Protein AF-A0A7X8UQZ1-F1 (afdb_monomer)

pLDDT: mean 82.0, std 17.61, range [29.73, 98.0]

Radius of gyration: 105.77 Å; Cα contacts (8 Å, |Δi|>4): 111; chains: 1; bounding box: 168×68×272 Å

Mean predicted aligned error: 18.82 Å

Sequence (337 aa):
MNQINEMAKMAPHDLTRPRRANPWVIILAAGFVVCLGAAVAGIVVLSMVHKERQVEKQAAMVRADRQQEKIDQAYADLREAIATGEKLQAQLLEANRQNQQLAKQISDLQAGDNQFKAQADQARSEVESVKAAGAAALRERDNALADLNRKLAAAAQETKDLKAKLLEMDSAAAAIRSKVESLTQQAQEAAQSLQQEQAAHRLTRQDFELLRLRWAVMQGDFENAYFASHGNGMSGISAAQAAMRNSHLVDRCVKMQKAMTDQKNRRLLEQLEVVLTRLNMLDAGRVEAQHSFRTMLRESGAMDQISSLLSMPGESADLRGLLTEARVILSGATREK

Secondary structure (DSSP, 8-state):
-------------------------TTSTTTHHHHHHHHHHHHHHHHHHHHHHHHHHHHHHHHHHHHHHHHHHHHHHHHHHHHHHHHHHHHHHHHHHHHHHHHHHHHHHHHHHHHHHHHHHHHHHHHHHHHHHHHHHHHHHHHHHHHHHHHHHHHHHHHHHHHHHHHHHHHHHHHHHHHHHHHHHHHHHHHHHHHHHHHHHHHHHHHHHHHHHHHHHHHHHHHHHHHHHHHTT--THHHHHHHHHHHTHHHHHHHHHHH---HHHHHHHHHHHHHHHHHHH--TT-HHHHHHHHHHHHHTTHHHHHHHHHTSTT--HHHHHHHHHHHHHHHHHH---

Solvent-accessible surface area (backbone atoms only — not comparable to full-atom values): 18774 Å² total; per-residue (Å²): 141,85,81,90,78,91,79,90,85,80,83,84,82,86,83,81,87,85,82,88,87,83,88,86,67,79,86,74,63,77,71,63,60,63,62,56,56,55,54,55,54,52,51,55,52,52,54,50,52,51,49,51,56,46,53,51,49,50,53,50,46,54,50,49,51,54,50,48,52,51,49,54,49,52,51,50,53,49,52,50,52,50,54,50,49,53,51,51,51,52,52,51,54,51,51,50,50,50,51,55,52,51,52,48,51,51,51,52,50,50,53,49,51,53,51,52,49,52,51,50,53,50,52,52,53,51,53,53,49,52,50,53,51,50,55,50,53,49,52,52,50,52,51,52,51,54,50,50,51,51,52,50,53,49,53,54,48,52,52,51,54,52,52,49,52,49,52,52,50,52,53,50,50,51,53,50,51,54,49,51,53,52,51,50,50,52,52,51,52,51,52,52,51,50,53,51,51,52,49,50,52,51,50,54,51,49,52,50,51,51,50,51,52,51,50,53,50,52,50,52,52,50,46,50,54,53,37,53,75,46,18,70,95,51,63,25,46,52,12,19,36,38,34,49,72,72,61,54,49,57,62,51,30,58,55,48,36,75,71,49,84,52,67,68,64,30,52,50,32,54,50,47,33,52,53,53,52,50,51,66,72,53,57,81,85,40,67,68,60,51,51,52,49,48,51,50,50,60,76,66,42,54,67,58,53,46,55,54,55,72,68,49,91,86,69,56,69,67,57,50,50,51,50,51,53,52,49,45,35,55,50,31,46,68,43,79,131

Foldseek 3Di:
DDDDDDDDDDDDDDDDDDDDDDDDPPPPPPPPVVVVVVVVVVVVVVVVVVVVVVVVVVVVVVVVVVVVVVVVVVVVVVVVVVVVVVVVVVVVVVVVVVVVVVVVVVVVVVVVVVVVVVVVVVVVVVVVVVVVVVVVVVVVVVVVVVVVVVVVVVVVVVVVVVVVVVVVVVVVVVVVVVVVVVVVVVVVVVVVVVVVVVVVVVVVVVVVVVVVVVVVVVLVVVLVVLLCVQQPPDAALSSLLSSLVVVCLLVVLVVVLVVDPDPLLNVLSVVLNVLSVLSNVQDPVDPVSLVVSLVCVVVVCSLVSLVVVLPDPDDDPSSNVSSSSSNSSVVRNVDDD

Structure (mmCIF, N/CA/C/O backbone):
data_AF-A0A7X8UQZ1-F1
#
_entry.id   AF-A0A7X8UQZ1-F1
#
loop_
_atom_site.group_PDB
_atom_site.id
_atom_site.type_symbol
_atom_site.label_atom_id
_atom_site.label_alt_id
_atom_site.label_comp_id
_atom_site.label_asym_id
_atom_site.label_entity_id
_atom_site.label_seq_id
_atom_site.pdbx_PDB_ins_code
_atom_site.Cartn_x
_atom_site.Cartn_y
_atom_site.Cartn_z
_atom_site.occupancy
_atom_site.B_iso_or_equiv
_atom_site.auth_seq_id
_atom_site.auth_comp_id
_atom_site.auth_asym_id
_atom_site.auth_atom_id
_atom_site.pdbx_PDB_model_num
ATOM 1 N N . MET A 1 1 ? -81.128 -31.296 120.969 1.00 37.56 1 MET A N 1
ATOM 2 C CA . MET A 1 1 ? -80.345 -32.452 121.456 1.00 37.56 1 MET A CA 1
ATOM 3 C C . MET A 1 1 ? -79.326 -31.922 122.437 1.00 37.56 1 MET A C 1
ATOM 5 O O . MET A 1 1 ? -78.560 -31.070 122.028 1.00 37.56 1 MET A O 1
ATOM 9 N N . ASN A 1 2 ? -79.222 -32.296 123.701 1.00 40.12 2 ASN A N 1
ATOM 10 C CA . ASN A 1 2 ? -79.896 -33.183 124.661 1.00 40.12 2 ASN A CA 1
ATOM 11 C C . ASN A 1 2 ? -79.166 -32.820 125.988 1.00 40.12 2 ASN A C 1
ATOM 13 O O . ASN A 1 2 ? -78.011 -32.419 125.930 1.00 40.12 2 ASN A O 1
ATOM 17 N N . GLN A 1 3 ? -79.679 -32.899 127.205 1.00 37.25 3 GLN A N 1
ATOM 18 C CA . GLN A 1 3 ? -80.872 -33.511 127.759 1.00 37.25 3 GLN A CA 1
ATOM 19 C C . GLN A 1 3 ? -80.978 -33.023 129.212 1.00 37.25 3 GLN A C 1
ATOM 21 O O . GLN A 1 3 ? -79.973 -32.821 129.891 1.00 37.25 3 GLN A O 1
ATOM 26 N N . ILE A 1 4 ? -82.216 -32.875 129.663 1.00 41.53 4 ILE A N 1
ATOM 27 C CA . ILE A 1 4 ? -82.635 -32.883 131.064 1.00 41.53 4 ILE A CA 1
ATOM 28 C C . ILE A 1 4 ? -82.652 -34.348 131.538 1.00 41.53 4 ILE A C 1
ATOM 30 O O . ILE A 1 4 ? -83.049 -35.207 130.753 1.00 41.53 4 ILE A O 1
ATOM 34 N N . ASN A 1 5 ? -82.262 -34.615 132.789 1.00 38.66 5 ASN A N 1
ATOM 35 C CA . ASN A 1 5 ? -82.945 -35.536 133.721 1.00 38.66 5 ASN A CA 1
ATOM 36 C C . ASN A 1 5 ? -82.291 -35.434 135.114 1.00 38.66 5 ASN A C 1
ATOM 38 O O . ASN A 1 5 ? -81.070 -35.390 135.208 1.00 38.66 5 ASN A O 1
ATOM 42 N N . GLU A 1 6 ? -83.065 -35.088 136.154 1.00 39.75 6 GLU A N 1
ATOM 43 C CA . GLU A 1 6 ? -83.591 -36.005 137.1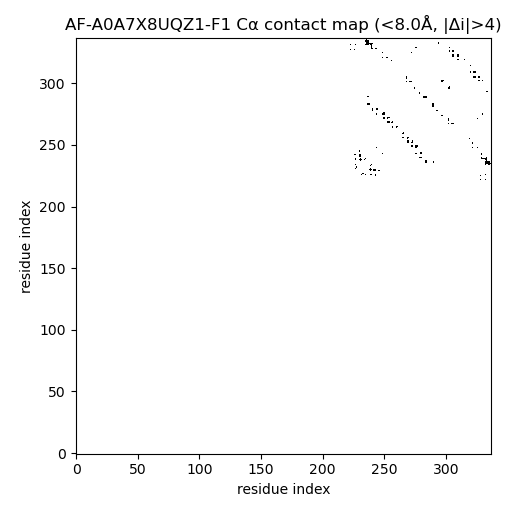99 1.00 39.75 6 GLU A CA 1
ATOM 44 C C . GLU A 1 6 ? -82.475 -36.597 138.090 1.00 39.75 6 GLU A C 1
ATOM 46 O O . GLU A 1 6 ? -81.472 -37.071 137.592 1.00 39.75 6 GLU A O 1
ATOM 51 N N . MET A 1 7 ? -82.529 -36.663 139.421 1.00 29.78 7 MET A N 1
ATOM 52 C CA . MET A 1 7 ? -83.634 -36.653 140.372 1.00 29.78 7 MET A CA 1
ATOM 53 C C . MET A 1 7 ? -83.049 -36.484 141.797 1.00 29.78 7 MET A C 1
ATOM 55 O O . MET A 1 7 ? -82.005 -37.042 142.110 1.00 29.78 7 MET A O 1
ATOM 59 N N . ALA A 1 8 ? -83.759 -35.743 142.650 1.00 30.02 8 ALA A N 1
ATOM 60 C CA . ALA A 1 8 ? -84.100 -36.057 144.046 1.00 30.02 8 ALA A CA 1
ATOM 61 C C . ALA A 1 8 ? -83.100 -36.802 144.976 1.00 30.02 8 ALA A C 1
ATOM 63 O O . ALA A 1 8 ? -82.826 -37.979 144.770 1.00 30.02 8 ALA A O 1
ATOM 64 N N . LYS A 1 9 ? -82.793 -36.216 146.151 1.00 31.73 9 LYS A N 1
ATOM 65 C CA . LYS A 1 9 ? -83.348 -36.632 147.471 1.00 31.73 9 LYS A CA 1
ATOM 66 C C . LYS A 1 9 ? -82.610 -36.030 148.684 1.00 31.73 9 LYS A C 1
ATOM 68 O O . LYS A 1 9 ? -81.392 -35.967 148.718 1.00 31.73 9 LYS A O 1
ATOM 73 N N . MET A 1 10 ? -83.422 -35.755 149.712 1.00 29.73 10 MET A N 1
ATOM 74 C CA . MET A 1 10 ? -83.140 -35.877 151.155 1.00 29.73 10 MET A CA 1
ATOM 75 C C . MET A 1 10 ? -82.240 -34.828 151.841 1.00 29.73 10 MET A C 1
ATOM 77 O O . MET A 1 10 ? -81.037 -34.987 151.988 1.00 29.73 10 MET A O 1
ATOM 81 N N . ALA A 1 11 ? -82.900 -33.814 152.409 1.00 30.67 11 ALA A N 1
ATOM 82 C CA . ALA A 1 11 ? -82.622 -33.344 153.778 1.00 30.67 11 ALA A CA 1
ATOM 83 C C . ALA A 1 11 ? -83.192 -34.386 154.800 1.00 30.67 11 ALA A C 1
ATOM 85 O O . ALA A 1 11 ? -83.862 -35.309 154.321 1.00 30.67 11 ALA A O 1
ATOM 86 N N . PRO A 1 12 ? -83.078 -34.272 156.153 1.00 47.03 12 PRO A N 1
ATOM 87 C CA . PRO A 1 12 ? -82.613 -33.124 156.951 1.00 47.03 12 PRO A CA 1
ATOM 88 C C . PRO A 1 12 ? -81.945 -33.422 158.339 1.00 47.03 12 PRO A C 1
ATOM 90 O O . PRO A 1 12 ? -81.841 -34.555 158.790 1.00 47.03 12 PRO A O 1
ATOM 93 N N . HIS A 1 13 ? -81.569 -32.328 159.017 1.00 32.47 13 HIS A N 1
ATOM 94 C CA . HIS A 1 13 ? -81.672 -32.011 160.460 1.00 32.47 13 HIS A CA 1
ATOM 95 C C . HIS A 1 13 ? -81.166 -32.954 161.574 1.00 32.47 13 HIS A C 1
ATOM 97 O O . HIS A 1 13 ? -81.800 -33.927 161.966 1.00 32.47 13 HIS A O 1
ATOM 103 N N . ASP A 1 14 ? -80.066 -32.510 162.185 1.00 33.84 14 ASP A N 1
ATOM 104 C CA . ASP A 1 14 ? -79.944 -31.953 163.546 1.00 33.84 14 ASP A CA 1
ATOM 105 C C . ASP A 1 14 ? -81.075 -32.105 164.598 1.00 33.84 14 ASP A C 1
ATOM 107 O O . ASP A 1 14 ? -82.215 -31.685 164.408 1.00 33.84 14 ASP A O 1
ATOM 111 N N . LEU A 1 15 ? -80.604 -32.526 165.783 1.00 41.50 15 LEU A N 1
ATOM 112 C CA . LEU A 1 15 ? -80.810 -31.948 167.125 1.00 41.50 15 LEU A CA 1
ATOM 113 C C . LEU A 1 15 ? -82.153 -32.100 167.880 1.00 41.50 15 LEU A C 1
ATOM 115 O O . LEU A 1 15 ? -83.160 -31.454 167.628 1.00 41.50 15 LEU A O 1
ATOM 119 N N . THR A 1 16 ? -82.041 -32.889 168.960 1.00 38.09 16 THR A N 1
ATOM 120 C CA . THR A 1 16 ? -82.429 -32.596 170.361 1.00 38.09 16 THR A CA 1
ATOM 121 C C . THR A 1 16 ? -83.850 -32.105 170.708 1.00 38.09 16 THR A C 1
ATOM 123 O O . THR A 1 16 ? -84.264 -30.998 170.393 1.00 38.09 16 THR A O 1
ATOM 126 N N . ARG A 1 17 ? -84.515 -32.919 171.555 1.00 40.72 17 ARG A N 1
ATOM 127 C CA . ARG A 1 17 ? -85.508 -32.583 172.618 1.00 40.72 17 ARG A CA 1
ATOM 128 C C . ARG A 1 17 ? -85.278 -31.191 173.263 1.00 40.72 17 ARG A C 1
ATOM 130 O O . ARG A 1 17 ? -84.105 -30.846 173.383 1.00 40.72 17 ARG A O 1
ATOM 137 N N . PRO A 1 18 ? -86.286 -30.483 173.859 1.00 43.44 18 PRO A N 1
ATOM 138 C CA . PRO A 1 18 ? -87.169 -31.028 174.916 1.00 43.44 18 PRO A CA 1
ATOM 139 C C . PRO A 1 18 ? -88.586 -30.410 175.152 1.00 43.44 18 PRO A C 1
ATOM 141 O O . PRO A 1 18 ? -88.997 -29.411 174.585 1.00 43.44 18 PRO A O 1
ATOM 144 N N . ARG A 1 19 ? -89.306 -31.114 176.049 1.00 33.59 19 ARG A N 1
ATOM 145 C CA . ARG A 1 19 ? -90.423 -30.806 176.984 1.00 33.59 19 ARG A CA 1
ATOM 146 C C . ARG A 1 19 ? -91.243 -29.492 176.918 1.00 33.59 19 ARG A C 1
ATOM 148 O O . ARG A 1 19 ? -90.710 -28.415 177.130 1.00 33.59 19 ARG A O 1
ATOM 155 N N . ARG A 1 20 ? -92.577 -29.722 176.888 1.00 36.75 20 ARG A N 1
ATOM 156 C CA . ARG A 1 20 ? -93.705 -29.245 177.750 1.00 36.75 20 ARG A CA 1
ATOM 157 C C . ARG A 1 20 ? -93.616 -27.833 178.353 1.00 36.75 20 ARG A C 1
ATOM 159 O O . ARG A 1 20 ? -92.637 -27.525 179.006 1.00 36.75 20 ARG A O 1
ATOM 166 N N . ALA A 1 21 ? -94.671 -27.033 178.476 1.00 40.41 21 ALA A N 1
ATOM 167 C CA . ALA A 1 21 ? -96.037 -26.900 177.953 1.00 40.41 21 ALA A CA 1
ATOM 168 C C . ALA A 1 21 ? -96.596 -25.674 178.713 1.00 40.41 21 ALA A C 1
ATOM 170 O O . ALA A 1 21 ? -96.351 -25.592 179.914 1.00 40.41 21 ALA A O 1
ATOM 171 N N . ASN A 1 22 ? -97.329 -24.759 178.068 1.00 34.81 22 ASN A N 1
ATOM 172 C CA . ASN A 1 22 ? -98.437 -24.003 178.683 1.00 34.81 22 ASN A CA 1
ATOM 173 C C . ASN A 1 22 ? -99.181 -23.144 177.630 1.00 34.81 22 ASN A C 1
ATOM 175 O O . ASN A 1 22 ? -98.533 -22.626 176.723 1.00 34.81 22 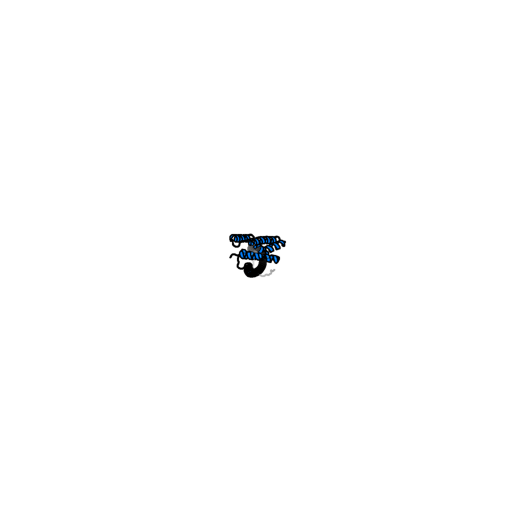ASN A O 1
ATOM 179 N N . PRO A 1 23 ? -100.522 -22.981 177.711 1.00 52.84 23 PRO A N 1
ATOM 180 C CA . PRO A 1 23 ? -101.362 -22.766 176.524 1.00 52.84 23 PRO A CA 1
ATOM 181 C C . PRO A 1 23 ? -101.946 -21.346 176.332 1.00 52.84 23 PRO A C 1
ATOM 183 O O . PRO A 1 23 ? -102.906 -21.190 175.587 1.00 52.84 23 PRO A O 1
ATOM 186 N N . TRP A 1 24 ? -101.390 -20.290 176.936 1.00 39.31 24 TRP A N 1
ATOM 187 C CA . TRP A 1 24 ? -102.007 -18.942 176.909 1.00 39.31 24 TRP A CA 1
ATOM 188 C C . TRP A 1 24 ? -101.388 -17.919 175.919 1.00 39.31 24 TRP A C 1
ATOM 190 O O . TRP A 1 24 ? -101.779 -16.758 175.932 1.00 39.31 24 TRP A O 1
ATOM 200 N N . VAL A 1 25 ? -100.465 -18.308 175.019 1.00 48.88 25 VAL A N 1
ATOM 201 C CA . VAL A 1 25 ? -99.705 -17.359 174.148 1.00 48.88 25 VAL A CA 1
ATOM 202 C C . VAL A 1 25 ? -100.229 -17.259 172.693 1.00 48.88 25 VAL A C 1
ATOM 204 O O . VAL A 1 25 ? -99.686 -16.533 171.865 1.00 48.88 25 VAL A O 1
ATOM 207 N N . ILE A 1 26 ? -101.329 -17.935 172.347 1.00 51.75 26 ILE A N 1
ATOM 208 C CA . ILE A 1 26 ? -101.744 -18.142 170.941 1.00 51.75 26 ILE A CA 1
ATOM 209 C C . ILE A 1 26 ? -102.260 -16.876 170.213 1.00 51.75 26 ILE A C 1
ATOM 211 O O . ILE A 1 26 ? -102.330 -16.875 168.989 1.00 51.75 26 ILE A O 1
ATOM 215 N N . ILE A 1 27 ? -102.535 -15.753 170.886 1.00 49.38 27 ILE A N 1
ATOM 216 C CA . ILE A 1 27 ? -103.186 -14.596 170.228 1.00 49.38 27 ILE A CA 1
ATOM 217 C C . ILE A 1 27 ? -102.208 -13.495 169.747 1.00 49.38 27 ILE A C 1
ATOM 219 O O . ILE A 1 27 ? -102.593 -12.657 168.939 1.00 49.38 27 ILE A O 1
ATOM 223 N N . LEU A 1 28 ? -100.915 -13.524 170.105 1.00 47.19 28 LEU A N 1
ATOM 224 C CA . LEU A 1 28 ? -99.944 -12.487 169.677 1.00 47.19 28 LEU A CA 1
ATOM 225 C C . LEU A 1 28 ? -98.929 -12.924 168.595 1.00 47.19 28 LEU A C 1
ATOM 227 O O . LEU A 1 28 ? -98.159 -12.097 168.112 1.00 47.19 28 LEU A O 1
ATOM 231 N N . ALA A 1 29 ? -98.942 -14.185 168.143 1.00 46.69 29 ALA A N 1
ATOM 232 C CA . ALA A 1 29 ? -97.943 -14.717 167.198 1.00 46.69 29 ALA A CA 1
ATOM 233 C C . ALA A 1 29 ? -98.279 -14.546 165.695 1.00 46.69 29 ALA A C 1
ATOM 235 O O . ALA A 1 29 ? -97.438 -14.836 164.845 1.00 46.69 29 ALA A O 1
ATOM 236 N N . ALA A 1 30 ? -99.468 -14.053 165.333 1.00 47.19 30 ALA A N 1
ATOM 237 C CA . ALA A 1 30 ? -99.889 -13.956 163.927 1.00 47.19 30 ALA A CA 1
ATOM 238 C C . ALA A 1 30 ? -99.272 -12.770 163.147 1.00 47.19 30 ALA A C 1
ATOM 240 O O . ALA A 1 30 ? -99.269 -12.785 161.919 1.00 47.19 30 ALA A O 1
ATOM 241 N N . GLY A 1 31 ? -98.709 -11.760 163.821 1.00 42.44 31 GLY A N 1
ATOM 242 C CA . GLY A 1 31 ? -98.162 -10.564 163.157 1.00 42.44 31 GLY A CA 1
ATOM 243 C C . GLY A 1 31 ? -96.722 -10.691 162.643 1.00 42.44 31 GLY A C 1
ATOM 244 O O . GLY A 1 31 ? -96.348 -10.015 161.690 1.00 42.44 31 GLY A O 1
ATOM 245 N N . PHE A 1 32 ? -95.895 -11.559 163.235 1.00 47.12 32 PHE A N 1
ATOM 246 C CA . PHE A 1 32 ? -94.447 -11.565 162.963 1.00 47.12 32 PHE A CA 1
ATOM 247 C C . PHE A 1 32 ? -94.025 -12.518 161.829 1.00 47.12 32 PHE A C 1
ATOM 249 O O . PHE A 1 32 ? -92.986 -12.321 161.200 1.00 47.12 32 PHE A O 1
ATOM 256 N N . VAL A 1 33 ? -94.848 -13.522 161.507 1.00 51.53 33 VAL A N 1
ATOM 257 C CA . VAL A 1 33 ? -94.544 -14.519 160.461 1.00 51.53 33 VAL A CA 1
ATOM 258 C C . VAL A 1 33 ? -94.727 -13.949 159.045 1.00 51.53 33 VAL A C 1
ATOM 260 O O . VAL A 1 33 ? -94.015 -14.346 158.124 1.00 51.53 33 VAL A O 1
ATOM 263 N N . VAL A 1 34 ? -95.600 -12.952 158.865 1.00 52.75 34 VAL A N 1
ATOM 264 C CA . VAL A 1 34 ? -95.835 -12.319 157.553 1.00 52.75 34 VAL A CA 1
ATOM 265 C C . VAL A 1 34 ? -94.656 -11.430 157.122 1.00 52.75 34 VAL A C 1
ATOM 267 O O . VAL A 1 34 ? -94.315 -11.394 155.941 1.00 52.75 34 VAL A O 1
ATOM 270 N N . CYS A 1 35 ? -93.954 -10.783 158.059 1.00 48.84 35 CYS A N 1
ATOM 271 C CA . CYS A 1 35 ? -92.825 -9.909 157.719 1.00 48.84 35 CYS A CA 1
ATOM 272 C C . CYS A 1 35 ? -91.523 -10.665 157.390 1.00 48.84 35 CYS A C 1
ATOM 274 O O . CYS A 1 35 ? -90.744 -10.185 156.567 1.00 48.84 35 CYS A O 1
ATOM 276 N N . LEU A 1 36 ? -91.283 -11.859 157.952 1.00 50.38 36 LEU A N 1
ATOM 277 C CA . LEU A 1 36 ? -90.081 -12.644 157.616 1.00 50.38 36 LEU A CA 1
ATOM 278 C C . LEU A 1 36 ? -90.191 -13.374 156.264 1.00 50.38 36 LEU A C 1
ATOM 280 O O . LEU A 1 36 ? -89.187 -13.517 155.566 1.00 50.38 36 LEU A O 1
ATOM 284 N N . GLY A 1 37 ? -91.398 -13.780 155.851 1.00 48.06 37 GLY A N 1
ATOM 285 C CA . GLY A 1 37 ? -91.620 -14.419 154.546 1.00 48.06 37 GLY A CA 1
ATOM 286 C C . GLY A 1 37 ? -91.347 -13.491 153.353 1.00 48.06 37 GLY A C 1
ATOM 287 O O . GLY A 1 37 ? -90.792 -13.925 152.343 1.00 48.06 37 GLY A O 1
ATOM 288 N N . ALA A 1 38 ? -91.653 -12.196 153.487 1.00 53.31 38 ALA A N 1
ATOM 289 C CA . ALA A 1 38 ? -91.411 -11.202 152.439 1.00 53.31 38 ALA A CA 1
ATOM 290 C C . ALA A 1 38 ? -89.913 -10.886 152.238 1.00 53.31 38 ALA A C 1
ATOM 292 O O . ALA A 1 38 ? -89.469 -10.670 151.110 1.00 53.31 38 ALA A O 1
ATOM 293 N N . ALA A 1 39 ? -89.111 -10.916 153.307 1.00 52.84 39 ALA A N 1
ATOM 294 C CA . ALA A 1 39 ? -87.679 -10.621 153.233 1.00 52.84 39 ALA A CA 1
ATOM 295 C C . ALA A 1 39 ? -86.876 -11.731 152.524 1.00 52.84 39 ALA A C 1
ATOM 297 O O . ALA A 1 39 ? -85.971 -11.441 151.742 1.00 52.84 39 ALA A O 1
ATOM 298 N N . VAL A 1 40 ? -87.233 -13.004 152.731 1.00 53.53 40 VAL A N 1
ATOM 299 C CA . VAL A 1 40 ? -86.540 -14.141 152.094 1.00 53.53 40 VAL A CA 1
ATOM 300 C C . VAL A 1 40 ? -86.898 -14.258 150.608 1.00 53.53 40 VAL A C 1
ATOM 302 O O . VAL A 1 40 ? -86.016 -14.499 149.783 1.00 53.53 40 VAL A O 1
ATOM 305 N N . ALA A 1 41 ? -88.155 -13.996 150.233 1.00 54.62 41 ALA A N 1
ATOM 306 C CA . ALA A 1 41 ? -88.563 -13.942 148.827 1.00 54.62 41 ALA A CA 1
ATOM 307 C C . ALA A 1 41 ? -87.852 -12.807 148.061 1.00 54.62 41 ALA A C 1
ATOM 309 O O . ALA A 1 41 ? -87.409 -13.009 146.930 1.00 54.62 41 ALA A O 1
ATOM 310 N N . GLY A 1 42 ? -87.652 -11.646 148.698 1.00 53.94 42 GLY A N 1
ATOM 311 C CA . GLY A 1 42 ? -86.897 -10.530 148.123 1.00 53.94 42 GLY A CA 1
ATOM 312 C C . GLY A 1 42 ? -85.425 -10.858 147.846 1.00 53.94 42 GLY A C 1
ATOM 313 O O . GLY A 1 42 ? -84.908 -10.485 146.796 1.00 53.94 42 GLY A O 1
ATOM 314 N N . ILE A 1 43 ? -84.757 -11.608 148.731 1.00 56.09 43 ILE A N 1
ATOM 315 C CA . ILE A 1 43 ? -83.343 -11.993 148.565 1.00 56.09 43 ILE A CA 1
ATOM 316 C C . ILE A 1 43 ? -83.170 -13.050 147.463 1.00 56.09 43 ILE A C 1
ATOM 318 O O . ILE A 1 43 ? -82.229 -12.965 146.672 1.00 56.09 43 ILE A O 1
ATOM 322 N N . VAL A 1 44 ? -84.093 -14.012 147.348 1.00 56.00 44 VAL A N 1
ATOM 323 C CA . VAL A 1 44 ? -84.049 -15.025 146.279 1.00 56.00 44 VAL A CA 1
ATOM 324 C C . VAL A 1 44 ? -84.275 -14.379 144.912 1.00 56.00 44 VAL A C 1
ATOM 326 O O . VAL A 1 44 ? -83.490 -14.632 143.998 1.00 56.00 44 VAL A O 1
ATOM 329 N N . VAL A 1 45 ? -85.253 -13.474 144.792 1.00 58.25 45 VAL A N 1
ATOM 330 C CA . VAL A 1 45 ? -85.507 -12.724 143.551 1.00 58.25 45 VAL A CA 1
ATOM 331 C C . VAL A 1 45 ? -84.330 -11.807 143.204 1.00 58.25 45 VAL A C 1
ATOM 333 O O . VAL A 1 45 ? -83.912 -11.783 142.048 1.00 58.25 45 VAL A O 1
ATOM 336 N N . LEU A 1 46 ? -83.703 -11.133 144.179 1.00 55.94 46 LEU A N 1
ATOM 337 C CA . LEU A 1 46 ? -82.492 -10.343 143.915 1.00 55.94 46 LEU A CA 1
ATOM 338 C C . LEU A 1 46 ? -81.321 -11.215 143.441 1.00 55.94 46 LEU A C 1
ATOM 340 O O . LEU A 1 46 ? -80.597 -10.812 142.534 1.00 55.94 46 LEU A O 1
ATOM 344 N N . SER A 1 47 ? -81.141 -12.412 144.012 1.00 56.06 47 SER A N 1
ATOM 345 C CA . SER A 1 47 ? -80.069 -13.333 143.612 1.00 56.06 47 SER A CA 1
ATOM 346 C C . SER A 1 47 ? -80.278 -13.897 142.202 1.00 56.06 47 SER A C 1
ATOM 348 O O . SER A 1 47 ? -79.318 -14.024 141.443 1.00 56.06 47 SER A O 1
ATOM 350 N N . MET A 1 48 ? -81.531 -14.165 141.818 1.00 57.44 48 MET A N 1
ATOM 351 C CA . MET A 1 48 ? -81.896 -14.687 140.500 1.00 57.44 48 MET A CA 1
ATOM 352 C C . MET A 1 48 ? -81.772 -13.603 139.425 1.00 57.44 48 MET A C 1
ATOM 354 O O . MET A 1 48 ? -81.157 -13.846 138.392 1.00 57.44 48 MET A O 1
ATOM 358 N N . VAL A 1 49 ? -82.206 -12.374 139.723 1.00 58.81 49 VAL A N 1
ATOM 359 C CA . VAL A 1 49 ? -82.039 -11.207 138.839 1.00 58.81 49 VAL A CA 1
ATOM 360 C C . VAL A 1 49 ? -80.563 -10.807 138.700 1.00 58.81 49 VAL A C 1
ATOM 362 O O . VAL A 1 49 ? -80.141 -10.359 137.634 1.00 58.81 49 VAL A O 1
ATOM 365 N N . HIS A 1 50 ? -79.730 -10.994 139.731 1.00 56.88 50 HIS A N 1
ATOM 366 C CA . HIS A 1 50 ? -78.284 -10.774 139.610 1.00 56.88 50 HIS A CA 1
ATOM 367 C C . HIS A 1 50 ? -77.605 -11.856 138.755 1.00 56.88 50 HIS A C 1
ATOM 369 O O . HIS A 1 50 ? -76.688 -11.545 137.995 1.00 56.88 50 HIS A O 1
ATOM 375 N N . LYS A 1 51 ? -78.090 -13.105 138.819 1.00 56.59 51 LYS A N 1
ATOM 376 C CA . LYS A 1 51 ? -77.624 -14.218 137.977 1.00 56.59 51 LYS A CA 1
ATOM 377 C C . LYS A 1 51 ? -78.046 -14.047 136.518 1.00 56.59 51 LYS A C 1
ATOM 379 O O . LYS A 1 51 ? -77.205 -14.206 135.642 1.00 56.59 51 LYS A O 1
ATOM 384 N N . GLU A 1 52 ? -79.287 -13.643 136.253 1.00 57.81 52 GLU A N 1
ATOM 385 C CA . GLU A 1 52 ? -79.759 -13.317 134.899 1.00 57.81 52 GLU A CA 1
ATOM 386 C C . GLU A 1 52 ? -78.996 -12.129 134.313 1.00 57.81 52 GLU A C 1
ATOM 388 O O . GLU A 1 52 ? -78.498 -12.221 133.195 1.00 57.81 52 GLU A O 1
ATOM 393 N N . ARG A 1 53 ? -78.749 -11.070 135.098 1.00 59.31 53 ARG A N 1
ATOM 394 C CA . ARG A 1 53 ? -77.893 -9.956 134.657 1.00 59.31 53 ARG A CA 1
ATOM 395 C C . ARG A 1 53 ? -76.439 -10.364 134.424 1.00 59.31 53 ARG A C 1
ATOM 397 O O . ARG A 1 53 ? -75.773 -9.731 133.609 1.00 59.31 53 ARG A O 1
ATOM 404 N N . GLN A 1 54 ? -75.911 -11.375 135.115 1.00 59.84 54 GLN A N 1
ATOM 405 C CA . GLN A 1 54 ? -74.566 -11.890 134.837 1.00 59.84 54 GLN A CA 1
ATOM 406 C C . GLN A 1 54 ? -74.523 -12.786 133.597 1.00 59.84 54 GLN A C 1
ATOM 408 O O . GLN A 1 54 ? -73.582 -12.665 132.816 1.00 59.84 54 GLN A O 1
ATOM 413 N N . VAL A 1 55 ? -75.540 -13.618 133.369 1.00 64.50 55 VAL A N 1
ATOM 414 C CA . VAL A 1 55 ? -75.649 -14.452 132.162 1.00 64.50 55 VAL A CA 1
ATOM 415 C C . VAL A 1 55 ? -75.893 -13.587 130.925 1.00 64.50 55 VAL A C 1
ATOM 417 O O . VAL A 1 55 ? -75.270 -13.820 129.895 1.00 64.50 55 VAL A O 1
ATOM 420 N N . GLU A 1 56 ? -76.709 -12.536 131.022 1.00 63.81 56 GLU A N 1
ATOM 421 C CA . GLU A 1 56 ? -76.884 -11.557 129.944 1.00 63.81 56 GLU A CA 1
ATOM 422 C C . GLU A 1 56 ? -75.604 -10.767 129.670 1.00 63.81 56 GLU A C 1
ATOM 424 O O . GLU A 1 56 ? -75.255 -10.568 128.510 1.00 63.81 56 GLU A O 1
ATOM 429 N N . LYS A 1 57 ? -74.857 -10.370 130.710 1.00 66.56 57 LYS A N 1
ATOM 430 C CA . LYS A 1 57 ? -73.549 -9.722 130.537 1.00 66.56 57 LYS A CA 1
ATOM 431 C C . LYS A 1 57 ? -72.521 -10.658 129.903 1.00 66.56 57 LYS A C 1
ATOM 433 O O . LYS A 1 57 ? -71.798 -10.223 129.015 1.00 66.56 57 LYS A O 1
ATOM 438 N N . GLN A 1 58 ? -72.482 -11.931 130.294 1.00 69.50 58 GLN A N 1
ATOM 439 C CA . GLN A 1 58 ? -71.606 -12.931 129.676 1.00 69.50 58 GLN A CA 1
ATOM 440 C C . GLN A 1 58 ? -72.023 -13.242 128.232 1.00 69.50 58 GLN A C 1
ATOM 442 O O . GLN A 1 58 ? -71.172 -13.325 127.355 1.00 69.50 58 GLN A O 1
ATOM 447 N N . ALA A 1 59 ? -73.322 -13.339 127.940 1.00 71.31 59 ALA A N 1
ATOM 448 C CA . ALA A 1 59 ? -73.823 -13.545 126.583 1.00 71.31 59 ALA A CA 1
ATOM 449 C C . ALA A 1 59 ? -73.596 -12.319 125.682 1.00 71.31 59 ALA A C 1
ATOM 451 O O . ALA A 1 59 ? -73.289 -12.478 124.501 1.00 71.31 59 ALA A O 1
ATOM 452 N N . ALA A 1 60 ? -73.721 -11.103 126.220 1.00 72.50 60 ALA A N 1
ATOM 453 C CA . ALA A 1 60 ? -73.393 -9.865 125.518 1.00 72.50 60 ALA A CA 1
ATOM 454 C C . ALA A 1 60 ? -71.884 -9.744 125.266 1.00 72.50 60 ALA A C 1
ATOM 456 O O . ALA A 1 60 ? -71.500 -9.363 124.166 1.00 72.50 60 ALA A O 1
ATOM 457 N N . MET A 1 61 ? -71.045 -10.144 126.226 1.00 75.50 61 MET A N 1
ATOM 458 C CA . MET A 1 61 ? -69.589 -10.196 126.071 1.00 75.50 61 MET A CA 1
ATOM 459 C C . MET A 1 61 ? -69.178 -11.203 124.993 1.00 75.50 61 MET A C 1
ATOM 461 O O . MET A 1 61 ? -68.470 -10.835 124.072 1.00 75.50 61 MET A O 1
ATOM 465 N N . VAL A 1 62 ? -69.739 -12.417 124.988 1.00 79.12 62 VAL A N 1
ATOM 466 C CA . VAL A 1 62 ? -69.470 -13.414 123.933 1.00 79.12 62 VAL A CA 1
ATOM 467 C C . VAL A 1 62 ? -69.954 -12.948 122.551 1.00 79.12 62 VAL A C 1
ATOM 469 O O . VAL A 1 62 ? -69.337 -13.263 121.533 1.00 79.12 62 VAL A O 1
ATOM 472 N N . ARG A 1 63 ? -71.064 -12.200 122.469 1.00 80.81 63 ARG A N 1
ATOM 473 C CA . ARG A 1 63 ? -71.512 -11.592 121.201 1.00 80.81 63 ARG A CA 1
ATOM 474 C C . ARG A 1 63 ? -70.594 -10.454 120.761 1.00 80.81 63 ARG A C 1
ATOM 476 O O . ARG A 1 63 ? -70.338 -10.356 119.565 1.00 80.81 63 ARG A O 1
ATOM 483 N N . ALA A 1 64 ? -70.115 -9.637 121.697 1.00 76.94 64 ALA A N 1
ATOM 484 C CA . ALA A 1 64 ? -69.149 -8.579 121.436 1.00 76.94 64 ALA A CA 1
ATOM 485 C C . ALA A 1 64 ? -67.808 -9.164 120.972 1.00 76.94 64 ALA A C 1
ATOM 487 O O . ALA A 1 64 ? -67.304 -8.726 119.948 1.00 76.94 64 ALA A O 1
ATOM 488 N N . ASP A 1 65 ? -67.311 -10.222 121.616 1.00 83.25 65 ASP A N 1
ATOM 489 C CA . ASP A 1 65 ? -66.082 -10.923 121.229 1.00 83.25 65 ASP A CA 1
ATOM 490 C C . ASP A 1 65 ? -66.207 -11.544 119.831 1.00 83.25 65 ASP A C 1
ATOM 492 O O . ASP A 1 65 ? -65.323 -11.375 119.001 1.00 83.25 65 ASP A O 1
ATOM 496 N N . ARG A 1 66 ? -67.344 -12.177 119.502 1.00 82.31 66 ARG A N 1
ATOM 497 C CA . ARG A 1 66 ? -67.597 -12.694 118.140 1.00 82.31 66 ARG A CA 1
ATOM 498 C C . ARG A 1 66 ? -67.747 -11.594 117.092 1.00 82.31 66 ARG A C 1
ATOM 500 O O . ARG A 1 66 ? -67.444 -11.818 115.923 1.00 82.31 66 ARG A O 1
ATOM 507 N N . GLN A 1 67 ? -68.304 -10.441 117.459 1.00 83.25 67 GLN A N 1
ATOM 508 C CA . GLN A 1 67 ? -68.363 -9.294 116.553 1.00 83.25 67 GLN A CA 1
ATOM 509 C C . GLN A 1 67 ? -66.977 -8.690 116.353 1.00 83.25 67 GLN A C 1
ATOM 511 O O . GLN A 1 67 ? -66.640 -8.368 115.220 1.00 83.25 67 GLN A O 1
ATOM 516 N N . GLN A 1 68 ? -66.171 -8.610 117.408 1.00 85.44 68 GLN A N 1
ATOM 517 C CA . GLN A 1 68 ? -64.790 -8.161 117.343 1.00 85.44 68 GLN A CA 1
ATOM 518 C C . GLN A 1 68 ? -63.947 -9.108 116.486 1.00 85.44 68 GLN A C 1
ATOM 520 O O . GLN A 1 68 ? -63.269 -8.645 115.583 1.00 85.44 68 GLN A O 1
ATOM 525 N N . GLU A 1 69 ? -64.095 -10.423 116.654 1.00 86.12 69 GLU A N 1
ATOM 526 C CA . GLU A 1 69 ? -63.426 -11.434 115.829 1.00 86.12 69 GLU A CA 1
ATOM 527 C C . GLU A 1 69 ? -63.802 -11.296 114.345 1.00 86.12 69 GLU A C 1
ATOM 529 O O . GLU A 1 69 ? -62.928 -11.299 113.485 1.00 86.12 69 GLU A O 1
ATOM 534 N N . LYS A 1 70 ? -65.086 -11.074 114.022 1.00 87.31 70 LYS A N 1
ATOM 535 C CA . LYS A 1 70 ? -65.525 -10.794 112.640 1.00 87.31 70 LYS A CA 1
ATOM 536 C C . LYS A 1 70 ? -64.972 -9.483 112.089 1.00 87.31 70 LYS A C 1
ATOM 538 O O . LYS A 1 70 ? -64.694 -9.402 110.897 1.00 87.31 70 LYS A O 1
ATOM 543 N N . ILE A 1 71 ? -64.863 -8.455 112.928 1.00 85.06 71 ILE A N 1
ATOM 544 C CA . ILE A 1 71 ? -64.278 -7.165 112.554 1.00 85.06 71 ILE A CA 1
ATOM 545 C C . ILE A 1 71 ? -62.783 -7.345 112.279 1.00 85.06 71 ILE A C 1
ATOM 547 O O . ILE A 1 71 ? -62.307 -6.894 111.243 1.00 85.06 71 ILE A O 1
ATOM 551 N N . ASP A 1 72 ? -62.064 -8.055 113.143 1.00 86.88 72 ASP A N 1
ATOM 552 C CA . ASP A 1 72 ? -60.637 -8.336 112.990 1.00 86.88 72 ASP A CA 1
ATOM 553 C C . ASP A 1 72 ? -60.371 -9.193 111.741 1.00 86.88 72 ASP A C 1
ATOM 555 O O . ASP A 1 72 ? -59.429 -8.922 110.996 1.00 86.88 72 ASP A O 1
ATOM 559 N N . GLN A 1 73 ? -61.247 -10.160 111.452 1.00 89.62 73 GLN A N 1
ATOM 560 C CA . GLN A 1 73 ? -61.196 -10.980 110.241 1.00 89.62 73 GLN A CA 1
ATOM 561 C C . GLN A 1 73 ? -61.488 -10.150 108.980 1.00 89.62 73 GLN A C 1
ATOM 563 O O . GLN A 1 73 ? -60.727 -10.206 108.022 1.00 89.62 73 GLN A O 1
ATOM 568 N N . ALA A 1 74 ? -62.505 -9.281 109.008 1.00 84.12 74 ALA A N 1
ATOM 569 C CA . ALA A 1 74 ? -62.788 -8.359 107.907 1.00 84.12 74 ALA A CA 1
ATOM 570 C C . ALA A 1 74 ? -61.650 -7.347 107.680 1.00 84.12 74 ALA A C 1
ATOM 572 O O . ALA A 1 74 ? -61.361 -6.994 106.538 1.00 84.12 74 ALA A O 1
ATOM 573 N N . TYR A 1 75 ? -60.977 -6.889 108.742 1.00 88.56 75 TYR A N 1
ATOM 574 C CA . TYR A 1 75 ? -59.779 -6.054 108.633 1.00 88.56 75 TYR A CA 1
ATOM 575 C C . TYR A 1 75 ? -58.584 -6.824 108.067 1.00 88.56 75 TYR A C 1
ATOM 577 O O . TYR A 1 75 ? -57.803 -6.240 107.312 1.00 88.56 75 TYR A O 1
ATOM 585 N N . ALA A 1 76 ? -58.425 -8.103 108.413 1.00 88.31 76 ALA A N 1
ATOM 586 C CA . ALA A 1 76 ? -57.403 -8.965 107.828 1.00 88.31 76 ALA A CA 1
ATOM 587 C C . ALA A 1 76 ? -57.647 -9.164 106.321 1.00 88.31 76 ALA A C 1
ATOM 589 O O . ALA A 1 76 ? -56.736 -8.908 105.533 1.00 88.31 76 ALA A O 1
ATOM 590 N N . ASP A 1 77 ? -58.882 -9.476 105.921 1.00 89.81 77 ASP A N 1
ATOM 591 C CA . ASP A 1 77 ? -59.284 -9.624 104.516 1.00 89.81 77 ASP A CA 1
ATOM 592 C C . ASP A 1 77 ? -59.111 -8.310 103.734 1.00 89.81 77 ASP A C 1
ATOM 594 O O . ASP A 1 77 ? -58.606 -8.305 102.612 1.00 89.81 77 ASP A O 1
ATOM 598 N N . LEU A 1 78 ? -59.464 -7.162 104.331 1.00 89.69 78 LEU A N 1
ATOM 599 C CA . LEU A 1 78 ? -59.235 -5.837 103.738 1.00 89.69 78 LEU A CA 1
ATOM 600 C C . LEU A 1 78 ? -57.748 -5.542 103.548 1.00 89.69 78 LEU A C 1
ATOM 602 O O . LEU A 1 78 ? -57.358 -5.009 102.510 1.00 89.69 78 LEU A O 1
ATOM 606 N N . ARG A 1 79 ? -56.902 -5.882 104.527 1.00 91.38 79 ARG A N 1
ATOM 607 C CA . ARG A 1 79 ? -55.446 -5.722 104.400 1.00 91.38 79 ARG A CA 1
ATOM 608 C C . ARG A 1 79 ? -54.879 -6.617 103.306 1.00 91.38 79 ARG A C 1
ATOM 610 O O . ARG A 1 79 ? -54.022 -6.164 102.552 1.00 91.38 79 ARG A O 1
ATOM 617 N N . GLU A 1 80 ? -55.362 -7.849 103.187 1.00 90.88 80 GLU A N 1
ATOM 618 C CA . GLU A 1 80 ? -54.957 -8.757 102.115 1.00 90.88 80 GLU A CA 1
ATOM 619 C C . GLU A 1 80 ? -55.428 -8.255 100.738 1.00 90.88 80 GLU A C 1
ATOM 621 O O . GLU A 1 80 ? -54.650 -8.231 99.782 1.00 90.88 80 GLU A O 1
ATOM 626 N N . ALA A 1 81 ? -56.659 -7.748 100.632 1.00 88.44 81 ALA A N 1
ATOM 627 C CA . ALA A 1 81 ? -57.183 -7.129 99.415 1.00 88.44 81 ALA A CA 1
ATOM 628 C C . ALA A 1 81 ? -56.390 -5.872 99.006 1.00 88.44 81 ALA A C 1
ATOM 630 O O . ALA A 1 81 ? -56.087 -5.685 97.829 1.00 88.44 81 ALA A O 1
ATOM 631 N N . ILE A 1 82 ? -55.986 -5.033 99.966 1.00 91.25 82 ILE A N 1
ATOM 632 C CA . ILE A 1 82 ? -55.107 -3.883 99.702 1.00 91.25 82 ILE A CA 1
ATOM 633 C C . ILE A 1 82 ? -53.738 -4.367 99.210 1.00 91.25 82 ILE A C 1
ATOM 635 O O . ILE A 1 82 ? -53.267 -3.906 98.173 1.00 91.25 82 ILE A O 1
ATOM 639 N N . ALA A 1 83 ? -53.134 -5.352 99.879 1.00 90.19 83 ALA A N 1
ATOM 640 C CA . ALA A 1 83 ? -51.834 -5.895 99.485 1.00 90.19 83 ALA A CA 1
ATOM 641 C C . ALA A 1 83 ? -51.860 -6.553 98.090 1.00 90.19 83 ALA A C 1
ATOM 643 O O . ALA A 1 83 ? -50.894 -6.459 97.330 1.00 90.19 83 ALA A O 1
ATOM 644 N N . THR A 1 84 ? -52.957 -7.220 97.720 1.00 93.00 84 THR A N 1
ATOM 645 C CA . THR A 1 84 ? -53.143 -7.763 96.363 1.00 93.00 84 THR A CA 1
ATOM 646 C C . THR A 1 84 ? -53.378 -6.658 95.333 1.00 93.00 84 THR A C 1
ATOM 648 O O . THR A 1 84 ? -52.801 -6.724 94.248 1.00 93.00 84 THR A O 1
ATOM 651 N N . GLY A 1 85 ? -54.136 -5.612 95.676 1.00 92.81 85 GLY A N 1
ATOM 652 C CA . GLY A 1 85 ? -54.322 -4.424 94.841 1.00 92.81 85 GLY A CA 1
ATOM 653 C C . GLY A 1 85 ? -53.008 -3.698 94.544 1.00 92.81 85 GLY A C 1
ATOM 654 O O . GLY A 1 85 ? -52.722 -3.398 93.386 1.00 92.81 85 GLY A O 1
ATOM 655 N N . GLU A 1 86 ? -52.160 -3.501 95.555 1.00 93.75 86 GLU A N 1
ATOM 656 C CA . GLU A 1 86 ? -50.823 -2.913 95.397 1.00 93.75 86 GLU A CA 1
ATOM 657 C C . GLU A 1 86 ? -49.922 -3.776 94.500 1.00 93.75 86 GLU A C 1
ATOM 659 O O . GLU A 1 86 ? -49.246 -3.254 93.609 1.00 93.75 86 GLU A O 1
ATOM 664 N N . LYS A 1 87 ? -49.953 -5.108 94.664 1.00 94.56 87 LYS A N 1
ATOM 665 C CA . LYS A 1 87 ? -49.231 -6.039 93.777 1.00 94.56 87 LYS A CA 1
ATOM 666 C C . LYS A 1 87 ? -49.716 -5.945 92.330 1.00 94.56 87 LYS A C 1
ATOM 668 O O . LYS A 1 87 ? -48.888 -5.891 91.422 1.00 94.56 87 LYS A O 1
ATOM 673 N N . LEU A 1 88 ? -51.029 -5.906 92.106 1.00 93.75 88 LEU A N 1
ATOM 674 C CA . LEU A 1 88 ? -51.609 -5.760 90.768 1.00 93.75 88 LEU A CA 1
ATOM 675 C C . LEU A 1 88 ? -51.246 -4.406 90.145 1.00 93.75 88 LEU A C 1
ATOM 677 O O . LEU A 1 88 ? -50.896 -4.349 88.969 1.00 93.75 88 LEU A O 1
ATOM 681 N N . GLN A 1 89 ? -51.253 -3.324 90.925 1.00 94.31 89 GLN A N 1
ATOM 682 C CA . GLN A 1 89 ? -50.847 -2.000 90.456 1.00 94.31 89 GLN A CA 1
ATOM 683 C C . GLN A 1 89 ? -49.361 -1.964 90.072 1.00 94.31 89 GLN A C 1
ATOM 685 O O . GLN A 1 89 ? -49.008 -1.399 89.034 1.00 94.31 89 GLN A O 1
ATOM 690 N N . ALA A 1 90 ? -48.496 -2.611 90.859 1.00 92.88 90 ALA A N 1
ATOM 691 C CA . ALA A 1 90 ? -47.082 -2.765 90.530 1.00 92.88 90 ALA A CA 1
ATOM 692 C C . ALA A 1 90 ? -46.879 -3.582 89.240 1.00 92.88 90 ALA A C 1
ATOM 694 O O . ALA A 1 90 ? -46.091 -3.181 88.382 1.00 92.88 90 ALA A O 1
ATOM 695 N N . GLN A 1 91 ? -47.627 -4.676 89.057 1.00 94.62 91 GLN A N 1
ATOM 696 C CA . GLN A 1 91 ? -47.600 -5.472 87.822 1.00 94.62 91 GLN A CA 1
ATOM 697 C C . GLN A 1 91 ? -48.070 -4.669 86.603 1.00 94.62 91 GLN A C 1
ATOM 699 O O . GLN A 1 91 ? -47.465 -4.763 85.538 1.00 94.62 91 GLN A O 1
ATOM 704 N N . LEU A 1 92 ? -49.111 -3.846 86.750 1.00 94.12 92 LEU A N 1
ATOM 705 C CA . LEU A 1 92 ? -49.647 -3.021 85.665 1.00 94.12 92 LEU A CA 1
ATOM 706 C C . LEU A 1 92 ? -48.663 -1.910 85.264 1.00 94.12 92 LEU A C 1
ATOM 708 O O . LEU A 1 92 ? -48.470 -1.647 84.076 1.00 94.12 92 LEU A O 1
ATOM 712 N N . LEU A 1 93 ? -47.982 -1.299 86.239 1.00 94.81 93 LEU A N 1
ATOM 713 C CA . LEU A 1 93 ? -46.893 -0.350 85.989 1.00 94.81 93 LEU A CA 1
ATOM 714 C C . LEU A 1 93 ? -45.726 -1.000 85.237 1.00 94.81 93 LEU A C 1
ATOM 716 O O . LEU A 1 93 ? -45.209 -0.404 84.291 1.00 94.81 93 LEU A O 1
ATOM 720 N N . GLU A 1 94 ? -45.330 -2.213 85.622 1.00 95.56 94 GLU A N 1
ATOM 721 C CA . GLU A 1 94 ? -44.249 -2.939 84.954 1.00 95.56 94 GLU A CA 1
ATOM 722 C C . GLU A 1 94 ? -44.634 -3.360 83.530 1.00 95.56 94 GLU A C 1
ATOM 724 O O . GLU A 1 94 ? -43.875 -3.125 82.591 1.00 95.56 94 GLU A O 1
ATOM 729 N N . ALA A 1 95 ? -45.854 -3.864 83.331 1.00 94.94 95 ALA A N 1
ATOM 730 C CA . ALA A 1 95 ? -46.384 -4.170 82.003 1.00 94.94 95 ALA A CA 1
ATOM 731 C C . ALA A 1 95 ? -46.429 -2.923 81.101 1.00 94.94 95 ALA A C 1
ATOM 733 O O . ALA A 1 95 ? -46.070 -2.987 79.926 1.00 94.94 95 ALA A O 1
ATOM 734 N N . ASN A 1 96 ? -46.799 -1.757 81.644 1.00 95.12 96 ASN A N 1
ATOM 735 C CA . ASN A 1 96 ? -46.758 -0.497 80.901 1.00 95.12 96 ASN A CA 1
ATOM 736 C C . ASN A 1 96 ? -45.331 -0.075 80.530 1.00 95.12 96 ASN A C 1
ATOM 738 O O . ASN A 1 96 ? -45.116 0.405 79.415 1.00 95.12 96 ASN A O 1
ATOM 742 N N . ARG A 1 97 ? -44.346 -0.275 81.415 1.00 95.19 97 ARG A N 1
ATOM 743 C CA . ARG A 1 97 ? -42.934 -0.037 81.074 1.00 95.19 97 ARG A CA 1
ATOM 744 C C . ARG A 1 97 ? -42.464 -0.962 79.958 1.00 95.19 97 ARG A C 1
ATOM 746 O O . ARG A 1 97 ? -41.839 -0.483 79.013 1.00 95.19 97 ARG A O 1
ATOM 753 N N . GLN A 1 98 ? -42.804 -2.246 80.028 1.00 96.12 98 GLN A N 1
ATOM 754 C CA . GLN A 1 98 ? -42.475 -3.217 78.983 1.00 96.12 98 GLN A CA 1
ATOM 755 C C . GLN A 1 98 ? -43.130 -2.845 77.649 1.00 96.12 98 GLN A C 1
ATOM 757 O O . GLN A 1 98 ? -42.448 -2.813 76.629 1.00 96.12 98 GLN A O 1
ATOM 762 N N . ASN A 1 99 ? -44.406 -2.450 77.646 1.00 95.19 99 ASN A N 1
ATOM 763 C CA . ASN A 1 99 ? -45.088 -1.980 76.437 1.00 95.19 99 ASN A CA 1
ATOM 764 C C . ASN A 1 99 ? -44.429 -0.731 75.837 1.00 95.19 99 ASN A C 1
ATOM 766 O O . ASN A 1 99 ? -44.283 -0.644 74.620 1.00 95.19 99 ASN A O 1
ATOM 770 N N . GLN A 1 100 ? -43.982 0.221 76.662 1.00 95.56 100 GLN A N 1
ATOM 771 C CA . GLN A 1 100 ? -43.240 1.391 76.177 1.00 95.56 100 GLN A CA 1
ATOM 772 C C . GLN A 1 100 ? -41.873 1.013 75.589 1.00 95.56 100 GLN A C 1
ATOM 774 O O . GLN A 1 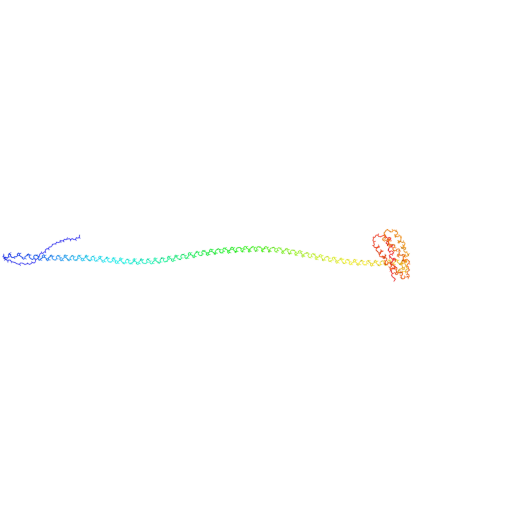100 ? -41.457 1.598 74.588 1.00 95.56 100 GLN A O 1
ATOM 779 N N . GLN A 1 101 ? -41.173 0.044 76.183 1.00 96.31 101 GLN A N 1
ATOM 780 C CA . GLN A 1 101 ? -39.909 -0.470 75.648 1.00 96.31 101 GLN A CA 1
ATOM 781 C C . GLN A 1 101 ? -40.117 -1.209 74.322 1.00 96.31 101 GLN A C 1
ATOM 783 O O . GLN A 1 101 ? -39.398 -0.936 73.363 1.00 96.31 101 GLN A O 1
ATOM 788 N N . LEU A 1 102 ? -41.131 -2.072 74.235 1.00 96.25 102 LEU A N 1
ATOM 789 C CA . LEU A 1 102 ? -41.490 -2.785 73.009 1.00 96.25 102 LEU A CA 1
ATOM 790 C C . LEU A 1 102 ? -41.918 -1.820 71.900 1.00 96.25 102 LEU A C 1
ATOM 792 O O . LEU A 1 102 ? -41.479 -1.968 70.766 1.00 96.25 102 LEU A O 1
ATOM 796 N N . ALA A 1 103 ? -42.708 -0.790 72.216 1.00 95.75 103 ALA A N 1
ATOM 797 C CA . ALA A 1 103 ? -43.096 0.232 71.244 1.00 95.75 103 ALA A CA 1
ATOM 798 C C . ALA A 1 103 ? -41.877 0.977 70.673 1.00 95.75 103 ALA A C 1
ATOM 800 O O . ALA A 1 103 ? -41.810 1.212 69.466 1.00 95.75 103 ALA A O 1
ATOM 801 N N . LYS A 1 104 ? -40.884 1.296 71.518 1.00 95.94 104 LYS A N 1
ATOM 802 C CA . LYS A 1 104 ? -39.612 1.877 71.061 1.00 95.94 104 LYS A CA 1
ATOM 803 C C . LYS A 1 104 ? -38.836 0.910 70.171 1.00 95.94 104 LYS A C 1
ATOM 805 O O . LYS A 1 104 ? -38.458 1.293 69.073 1.00 95.94 104 LYS A O 1
ATOM 810 N N . GLN A 1 105 ? -38.682 -0.348 70.585 1.00 96.50 105 GLN A N 1
ATOM 811 C CA . GLN A 1 105 ? -37.999 -1.366 69.778 1.00 96.50 105 GLN A CA 1
ATOM 812 C C . GLN A 1 105 ? -38.671 -1.577 68.416 1.00 96.50 105 GLN A C 1
ATOM 814 O O . GLN A 1 105 ? -37.981 -1.678 67.408 1.00 96.50 105 GLN A O 1
ATOM 819 N N . ILE A 1 106 ? -40.007 -1.600 68.359 1.00 96.50 106 ILE A N 1
ATOM 820 C CA . ILE A 1 106 ? -40.755 -1.701 67.099 1.00 96.50 106 ILE A CA 1
ATOM 821 C C . ILE A 1 106 ? -40.478 -0.482 66.213 1.00 96.50 106 ILE A C 1
ATOM 823 O O . ILE A 1 106 ? -40.230 -0.653 65.022 1.00 96.50 106 ILE A O 1
ATOM 827 N N . SER A 1 107 ? -40.477 0.727 66.780 1.00 95.88 107 SER A N 1
ATOM 828 C CA . SER A 1 107 ? -40.152 1.951 66.039 1.00 95.88 107 SER A CA 1
ATOM 829 C C . SER A 1 107 ? -38.723 1.925 65.486 1.00 95.88 107 SER A C 1
ATOM 831 O O . SER A 1 107 ? -38.513 2.264 64.322 1.00 95.88 107 SER A O 1
ATOM 833 N N . ASP A 1 108 ? -37.748 1.491 66.286 1.00 96.50 108 ASP A N 1
ATOM 834 C CA . ASP A 1 108 ? -36.344 1.394 65.874 1.00 96.50 108 ASP A CA 1
ATOM 835 C C . ASP A 1 108 ? -36.158 0.332 64.778 1.00 96.50 108 ASP A C 1
ATOM 837 O O . ASP A 1 108 ? -35.460 0.565 63.790 1.00 96.50 108 ASP A O 1
ATOM 841 N N . LEU A 1 109 ? -36.837 -0.815 64.898 1.00 96.62 109 LEU A N 1
ATOM 842 C CA . LEU A 1 109 ? -36.834 -1.866 63.878 1.00 96.62 109 LEU A CA 1
ATOM 843 C C . LEU A 1 109 ? -37.495 -1.407 62.575 1.00 96.62 109 LEU A C 1
ATOM 845 O O . LEU A 1 109 ? -36.983 -1.711 61.502 1.00 96.62 109 LEU A O 1
ATOM 849 N N . GLN A 1 110 ? -38.596 -0.655 62.643 1.00 96.81 110 GLN A N 1
ATOM 850 C CA . GLN A 1 110 ? -39.243 -0.076 61.461 1.00 96.81 110 GLN A CA 1
ATOM 851 C C . GLN A 1 110 ? -38.350 0.964 60.778 1.00 96.81 110 GLN A C 1
ATOM 853 O O . GLN A 1 110 ? -38.258 0.985 59.550 1.00 96.81 110 GLN A O 1
ATOM 858 N N . ALA A 1 111 ? -37.663 1.806 61.554 1.00 95.44 111 ALA A N 1
ATOM 859 C CA . ALA A 1 111 ? -36.677 2.738 61.018 1.00 95.44 111 ALA A CA 1
ATOM 860 C C . ALA A 1 111 ? -35.517 1.990 60.338 1.00 95.44 111 ALA A C 1
ATOM 862 O O . ALA A 1 111 ? -35.140 2.337 59.217 1.00 95.44 111 ALA A O 1
ATOM 863 N N . GLY A 1 112 ? -35.019 0.920 60.967 1.00 96.31 112 GLY A N 1
ATOM 864 C CA . GLY A 1 112 ? -34.003 0.036 60.397 1.00 96.31 112 GLY A CA 1
ATOM 865 C C . GLY A 1 112 ? -34.451 -0.634 59.094 1.00 96.31 112 GLY A C 1
ATOM 866 O O . GLY A 1 112 ? -33.725 -0.587 58.105 1.00 96.31 112 GLY A O 1
ATOM 867 N N . ASP A 1 113 ? -35.661 -1.200 59.046 1.00 96.12 113 ASP A N 1
ATOM 868 C CA . ASP A 1 113 ? -36.223 -1.839 57.845 1.00 96.12 113 ASP A CA 1
ATOM 869 C C . ASP A 1 113 ? -36.373 -0.844 56.684 1.00 96.12 113 ASP A C 1
ATOM 871 O O . ASP A 1 113 ? -36.003 -1.139 55.546 1.00 96.12 113 ASP A O 1
ATOM 875 N N . ASN A 1 114 ? -36.831 0.378 56.970 1.00 95.62 114 ASN A N 1
ATOM 876 C CA . ASN A 1 114 ? -36.916 1.441 55.969 1.00 95.62 114 ASN A CA 1
ATOM 877 C C . ASN A 1 114 ? -35.533 1.841 55.435 1.00 95.62 114 ASN A C 1
ATOM 879 O O . ASN A 1 114 ? -35.375 2.056 54.232 1.00 95.62 114 ASN A O 1
ATOM 883 N N . GLN A 1 115 ? -34.519 1.900 56.302 1.00 96.75 115 GLN A N 1
ATOM 884 C CA . GLN A 1 115 ? -33.148 2.191 55.892 1.00 96.75 115 GLN A CA 1
ATOM 885 C C . GLN A 1 115 ? -32.561 1.066 55.028 1.00 96.75 115 GLN A C 1
ATOM 887 O O . GLN A 1 115 ? -31.953 1.350 53.996 1.00 96.75 115 GLN A O 1
ATOM 892 N N . PHE A 1 116 ? -32.780 -0.201 55.391 1.00 96.50 116 PHE A N 1
ATOM 893 C CA . PHE A 1 116 ? -32.333 -1.339 54.584 1.00 96.50 116 PHE A CA 1
ATOM 894 C C . PHE A 1 116 ? -33.039 -1.408 53.229 1.00 96.50 116 PHE A C 1
ATOM 896 O O . PHE A 1 116 ? -32.387 -1.692 52.226 1.00 96.50 116 PHE A O 1
ATOM 903 N N . LYS A 1 117 ? -34.340 -1.097 53.165 1.00 97.06 117 LYS A N 1
ATOM 904 C CA . LYS A 1 117 ? -35.072 -0.981 51.893 1.00 97.06 117 LYS A CA 1
ATOM 905 C C . LYS A 1 117 ? -34.479 0.105 51.001 1.00 97.06 117 LYS A C 1
ATOM 907 O O . LYS A 1 117 ? -34.175 -0.171 49.845 1.00 97.06 117 LYS A O 1
ATOM 912 N N . ALA A 1 118 ? -34.224 1.292 51.552 1.00 96.19 118 ALA A N 1
ATOM 913 C CA . ALA A 1 118 ? -33.593 2.380 50.808 1.00 96.19 118 ALA A CA 1
ATOM 914 C C . ALA A 1 118 ? -32.195 1.993 50.290 1.00 96.19 118 ALA A C 1
ATOM 916 O O . ALA A 1 118 ? -31.876 2.242 49.129 1.00 96.19 118 ALA A O 1
ATOM 917 N N . GLN A 1 119 ? -31.380 1.326 51.116 1.00 96.06 119 GLN A N 1
ATOM 918 C CA . GLN A 1 119 ? -30.066 0.821 50.703 1.00 96.06 119 GLN A CA 1
ATOM 919 C C . GLN A 1 119 ? -30.168 -0.252 49.612 1.00 96.06 119 GLN A C 1
ATOM 921 O O . GLN A 1 119 ? -29.375 -0.247 48.672 1.00 96.06 119 GLN A O 1
ATOM 926 N N . ALA A 1 120 ? -31.143 -1.159 49.702 1.00 96.00 120 ALA A N 1
ATOM 927 C CA . ALA A 1 120 ? -31.361 -2.195 48.698 1.00 96.00 120 ALA A CA 1
ATOM 928 C C . ALA A 1 120 ? -31.802 -1.606 47.349 1.00 96.00 120 ALA A C 1
ATOM 930 O O . ALA A 1 120 ? -31.318 -2.043 46.303 1.00 96.00 120 ALA A O 1
ATOM 931 N N . ASP A 1 121 ? -32.679 -0.602 47.361 1.00 96.69 121 ASP A N 1
ATOM 932 C CA . ASP A 1 121 ? -33.116 0.091 46.148 1.00 96.69 121 ASP A CA 1
ATOM 933 C C . ASP A 1 121 ? -31.977 0.910 45.527 1.00 96.69 121 ASP A C 1
ATOM 935 O O . ASP A 1 121 ? -31.779 0.862 44.309 1.00 96.69 121 ASP A O 1
ATOM 939 N N . GLN A 1 122 ? -31.156 1.571 46.351 1.00 96.62 122 GLN A N 1
ATOM 940 C CA . GLN A 1 122 ? -29.949 2.249 45.882 1.00 96.62 122 GLN A CA 1
ATOM 941 C C . GLN A 1 122 ? -28.979 1.255 45.225 1.00 96.62 122 GLN A C 1
ATOM 943 O O . GLN A 1 122 ? -28.590 1.456 44.075 1.00 96.62 122 GLN A O 1
ATOM 948 N N . ALA A 1 123 ? -28.653 0.145 45.891 1.00 95.75 123 ALA A N 1
ATOM 949 C CA . ALA A 1 123 ? -27.760 -0.875 45.345 1.00 95.75 123 ALA A CA 1
ATOM 950 C C . ALA A 1 123 ? -28.297 -1.479 44.035 1.00 95.75 123 ALA A C 1
ATOM 952 O O . ALA A 1 123 ? -27.536 -1.705 43.094 1.00 95.75 123 ALA A O 1
ATOM 953 N N . ARG A 1 124 ? -29.616 -1.698 43.926 1.00 97.00 124 ARG A N 1
ATOM 954 C CA . ARG A 1 124 ? -30.249 -2.130 42.668 1.00 97.00 124 ARG A CA 1
ATOM 955 C C . ARG A 1 124 ? -30.059 -1.100 41.560 1.00 97.00 124 ARG A C 1
ATOM 957 O O . ARG A 1 124 ? -29.717 -1.483 40.444 1.00 97.00 124 ARG A O 1
ATOM 964 N N . SER A 1 125 ? -30.245 0.184 41.861 1.00 96.38 125 SER A N 1
ATOM 965 C CA . SER A 1 125 ? -30.054 1.253 40.877 1.00 96.38 125 SER A CA 1
ATOM 966 C C . SER A 1 125 ? -28.597 1.354 40.403 1.00 96.38 125 SER A C 1
ATOM 968 O O . SER A 1 125 ? -28.347 1.476 39.204 1.00 96.38 125 SER A O 1
ATOM 970 N N . GLU A 1 126 ? -27.631 1.194 41.312 1.00 96.38 126 GLU A N 1
ATOM 971 C CA . GLU A 1 126 ? -26.204 1.179 40.990 1.00 96.38 126 GLU A CA 1
ATOM 972 C C . GLU A 1 126 ? -25.852 -0.021 40.105 1.00 96.38 126 GLU A C 1
ATOM 974 O O . GLU A 1 126 ? -25.216 0.151 39.065 1.00 96.38 126 GLU A O 1
ATOM 979 N N . VAL A 1 127 ? -26.336 -1.221 40.441 1.00 97.12 127 VAL A N 1
ATOM 980 C CA . VAL A 1 127 ? -26.124 -2.429 39.628 1.00 97.12 127 VAL A CA 1
ATOM 981 C C . VAL A 1 127 ? -26.674 -2.261 38.212 1.00 97.12 127 VAL A C 1
ATOM 983 O O . VAL A 1 127 ? -25.982 -2.598 37.251 1.00 97.12 127 VAL A O 1
ATOM 986 N N . GLU A 1 128 ? -27.885 -1.729 38.054 1.00 96.00 128 GLU A N 1
ATOM 987 C CA . GLU A 1 128 ? -28.461 -1.498 36.724 1.00 96.00 128 GLU A CA 1
ATOM 988 C C . GLU A 1 128 ? -27.685 -0.429 35.941 1.00 96.00 128 GLU A C 1
ATOM 990 O O . GLU A 1 128 ? -27.431 -0.604 34.746 1.00 96.00 128 GLU A O 1
ATOM 995 N N . SER A 1 129 ? -27.203 0.623 36.611 1.00 96.38 129 SER A N 1
ATOM 996 C CA . SER A 1 129 ? -26.358 1.643 35.978 1.00 96.38 129 SER A CA 1
ATOM 997 C C . SER A 1 129 ? -25.021 1.071 35.484 1.00 96.38 129 SER A C 1
ATOM 999 O O . SER A 1 129 ? -24.617 1.323 34.346 1.00 96.38 129 SER A O 1
ATOM 1001 N N . VAL A 1 130 ? -24.366 0.227 36.290 1.00 96.75 130 VAL A N 1
ATOM 1002 C CA . VAL A 1 130 ? -23.091 -0.416 35.948 1.00 96.75 130 VAL A CA 1
ATOM 1003 C C . VAL A 1 130 ? -23.284 -1.430 34.826 1.00 96.75 130 VAL A C 1
ATOM 1005 O O . VAL A 1 130 ? -22.465 -1.481 33.910 1.00 96.75 130 VAL A O 1
ATOM 1008 N N . LYS A 1 131 ? -24.379 -2.202 34.832 1.00 96.75 131 LYS A N 1
ATOM 1009 C CA . LYS A 1 131 ? -24.718 -3.104 33.719 1.00 96.75 131 LYS A CA 1
ATOM 1010 C C . LYS A 1 131 ? -24.927 -2.336 32.418 1.00 96.75 131 LYS A C 1
ATOM 1012 O O . LYS A 1 131 ? -24.398 -2.747 31.387 1.00 96.75 131 LYS A O 1
ATOM 1017 N N . ALA A 1 132 ? -25.671 -1.230 32.454 1.00 95.25 132 ALA A N 1
ATOM 1018 C CA . ALA A 1 132 ? -25.912 -0.404 31.275 1.00 95.25 132 ALA A CA 1
ATOM 1019 C C . ALA A 1 132 ? -24.604 0.197 30.733 1.00 95.25 132 ALA A C 1
ATOM 1021 O O . ALA A 1 132 ? -24.328 0.087 29.536 1.00 95.25 132 ALA A O 1
ATOM 1022 N N . ALA A 1 133 ? -23.766 0.752 31.614 1.00 95.75 133 ALA A N 1
ATOM 1023 C CA . ALA A 1 133 ? -22.456 1.290 31.256 1.00 95.75 133 ALA A CA 1
ATOM 1024 C C . ALA A 1 133 ? -21.517 0.204 30.702 1.00 95.75 133 ALA A C 1
ATOM 1026 O O . ALA A 1 133 ? -20.900 0.394 29.655 1.00 95.75 133 ALA A O 1
ATOM 1027 N N . GLY A 1 134 ? -21.460 -0.965 31.346 1.00 95.56 134 GLY A N 1
ATOM 1028 C CA . GLY A 1 134 ? -20.672 -2.109 30.889 1.00 95.56 134 GLY A CA 1
ATOM 1029 C C . GLY A 1 134 ? -21.121 -2.620 29.518 1.00 95.56 134 GLY A C 1
ATOM 1030 O O . GLY A 1 134 ? -20.289 -2.870 28.650 1.00 95.56 134 GLY A O 1
ATOM 1031 N N . ALA A 1 135 ? -22.432 -2.705 29.275 1.00 96.06 135 ALA A N 1
ATOM 1032 C CA . ALA A 1 135 ? -22.976 -3.099 27.978 1.00 96.06 135 ALA A CA 1
ATOM 1033 C C . ALA A 1 135 ? -22.688 -2.066 26.875 1.00 96.06 135 ALA A C 1
ATOM 1035 O O . ALA A 1 135 ? -22.485 -2.443 25.721 1.00 96.06 135 ALA A O 1
ATOM 1036 N N . ALA A 1 136 ? -22.676 -0.769 27.195 1.00 95.38 136 ALA A N 1
ATOM 1037 C CA . ALA A 1 136 ? -22.273 0.273 26.252 1.00 95.38 136 ALA A CA 1
ATOM 1038 C C . ALA A 1 136 ? -20.775 0.174 25.916 1.00 95.38 136 ALA A C 1
ATOM 1040 O O . ALA A 1 136 ? -20.420 0.131 24.739 1.00 95.38 136 ALA A O 1
ATOM 1041 N N . ALA A 1 137 ? -19.920 0.029 26.933 1.00 96.31 137 ALA A N 1
ATOM 1042 C CA . ALA A 1 137 ? -18.477 -0.116 26.759 1.00 96.31 137 ALA A CA 1
ATOM 1043 C C . ALA A 1 137 ? -18.110 -1.371 25.948 1.00 96.31 137 ALA A C 1
ATOM 1045 O O . ALA A 1 137 ? -17.243 -1.312 25.078 1.00 96.31 137 ALA A O 1
ATOM 1046 N N . LEU A 1 138 ? -18.788 -2.502 26.180 1.00 97.38 138 LEU A N 1
ATOM 1047 C CA . LEU A 1 138 ? -18.586 -3.722 25.391 1.00 97.38 138 LEU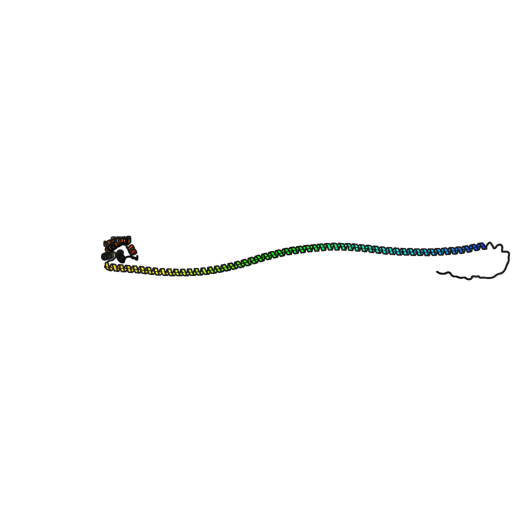 A CA 1
ATOM 1048 C C . LEU A 1 138 ? -18.943 -3.511 23.916 1.00 97.38 138 LEU A C 1
ATOM 1050 O O . LEU A 1 138 ? -18.136 -3.839 23.052 1.00 97.38 138 LEU A O 1
ATOM 1054 N N . ARG A 1 139 ? -20.088 -2.881 23.619 1.00 97.12 139 ARG A N 1
ATOM 1055 C CA . ARG A 1 139 ? -20.476 -2.564 22.233 1.00 97.12 139 ARG A CA 1
ATOM 1056 C C . ARG A 1 139 ? -19.480 -1.634 21.547 1.00 97.12 139 ARG A C 1
ATOM 1058 O O . ARG A 1 139 ? -19.181 -1.818 20.372 1.00 97.12 139 ARG A O 1
ATOM 1065 N N . GLU A 1 140 ? -18.967 -0.636 22.261 1.00 96.88 140 GLU A N 1
ATOM 1066 C CA . GLU A 1 140 ? -17.941 0.263 21.728 1.00 96.88 140 GLU A CA 1
ATOM 1067 C C . GLU A 1 140 ? -16.651 -0.498 21.399 1.00 96.88 140 GLU A C 1
ATOM 1069 O O . GLU A 1 140 ? -16.095 -0.333 20.310 1.00 96.88 140 GLU A O 1
ATOM 1074 N N . ARG A 1 141 ? -16.215 -1.401 22.287 1.00 96.81 141 ARG A N 1
ATOM 1075 C CA . ARG A 1 141 ? -15.057 -2.266 22.029 1.00 96.81 141 ARG A CA 1
ATOM 1076 C C . ARG A 1 141 ? -15.282 -3.215 20.856 1.00 96.81 141 ARG A C 1
ATOM 1078 O O . ARG A 1 141 ? -14.369 -3.362 20.047 1.00 96.81 141 ARG A O 1
ATOM 1085 N N . ASP A 1 142 ? -16.461 -3.815 20.729 1.00 98.00 142 ASP A N 1
ATOM 1086 C CA . ASP A 1 142 ? -16.796 -4.695 19.603 1.00 98.00 142 ASP A CA 1
ATOM 1087 C C . ASP A 1 142 ? -16.774 -3.933 18.272 1.00 98.00 142 ASP A C 1
ATOM 1089 O O . ASP A 1 142 ? -16.215 -4.413 17.283 1.00 98.00 142 ASP A O 1
ATOM 1093 N N . ASN A 1 143 ? -17.296 -2.703 18.253 1.00 97.19 143 ASN A N 1
ATOM 1094 C CA . ASN A 1 143 ? -17.228 -1.828 17.083 1.00 97.19 143 ASN A CA 1
ATOM 1095 C C . ASN A 1 143 ? -15.780 -1.461 16.727 1.00 97.19 143 ASN A C 1
ATOM 1097 O O . ASN A 1 143 ? -15.406 -1.510 15.553 1.00 97.19 143 ASN A O 1
ATOM 1101 N N . ALA A 1 144 ? -14.951 -1.138 17.724 1.00 96.69 144 ALA A N 1
ATOM 1102 C CA . ALA A 1 144 ? -13.534 -0.845 17.517 1.00 96.69 144 ALA A CA 1
ATOM 1103 C C . ALA A 1 144 ? -12.761 -2.069 16.994 1.00 96.69 144 ALA A C 1
ATOM 1105 O O . ALA A 1 144 ? -11.939 -1.941 16.086 1.00 96.69 144 ALA A O 1
ATOM 1106 N N . LEU A 1 145 ? -13.049 -3.268 17.512 1.00 97.50 145 LEU A N 1
ATOM 1107 C CA . LEU A 1 145 ? -12.468 -4.520 17.020 1.00 97.50 145 LEU A CA 1
ATOM 1108 C C . LEU A 1 145 ? -12.901 -4.821 15.582 1.00 97.50 145 LEU A C 1
ATOM 1110 O O . LEU A 1 145 ? -12.072 -5.222 14.764 1.00 97.50 145 LEU A O 1
ATOM 1114 N N . ALA A 1 146 ? -14.172 -4.595 15.245 1.00 97.50 146 ALA A N 1
ATOM 1115 C CA . ALA A 1 146 ? -14.664 -4.754 13.881 1.00 97.50 146 ALA A CA 1
ATOM 1116 C C . ALA A 1 146 ? -13.965 -3.791 12.906 1.00 97.50 146 ALA A C 1
ATOM 1118 O O . ALA A 1 146 ? -13.585 -4.202 11.809 1.00 97.50 146 ALA A O 1
ATOM 1119 N N . ASP A 1 147 ? -13.753 -2.533 13.302 1.00 98.00 147 ASP A N 1
ATOM 1120 C CA . ASP A 1 147 ? -13.024 -1.546 12.498 1.00 98.00 147 ASP A CA 1
ATOM 1121 C C . ASP A 1 147 ? -11.545 -1.922 12.311 1.00 98.00 147 ASP A C 1
ATOM 1123 O O . ASP A 1 147 ? -11.036 -1.916 11.188 1.00 98.00 147 ASP A O 1
ATOM 1127 N N . LEU A 1 148 ? -10.864 -2.341 13.383 1.00 97.12 148 LEU A N 1
ATOM 1128 C CA . LEU A 1 148 ? -9.480 -2.818 13.310 1.00 97.12 148 LEU A CA 1
ATOM 1129 C C . LEU A 1 148 ? -9.339 -4.044 12.403 1.00 97.12 148 LEU A C 1
ATOM 1131 O O . LEU A 1 148 ? -8.412 -4.096 11.597 1.00 97.12 148 LEU A O 1
ATOM 1135 N N . ASN A 1 149 ? -10.272 -4.995 12.464 1.00 97.38 149 ASN A N 1
ATOM 1136 C CA . ASN A 1 149 ? -10.266 -6.160 11.579 1.00 97.38 149 ASN A CA 1
ATOM 1137 C C . ASN A 1 149 ? -10.475 -5.776 10.107 1.00 97.38 149 ASN A C 1
ATOM 1139 O O . ASN A 1 149 ? -9.823 -6.344 9.230 1.00 97.38 149 ASN A O 1
ATOM 1143 N N . ARG A 1 150 ? -11.328 -4.783 9.815 1.00 97.69 150 ARG A N 1
ATOM 1144 C CA . ARG A 1 150 ? -11.478 -4.248 8.449 1.00 97.69 150 ARG A CA 1
ATOM 1145 C C . ARG A 1 150 ? -10.190 -3.587 7.963 1.00 97.69 150 ARG A C 1
ATOM 1147 O O . ARG A 1 150 ? -9.764 -3.859 6.844 1.00 97.69 150 ARG A O 1
ATOM 1154 N N . LYS A 1 151 ? -9.547 -2.773 8.805 1.00 97.06 151 LYS A N 1
ATOM 1155 C CA . LYS A 1 151 ? -8.254 -2.138 8.496 1.00 97.06 151 LYS A CA 1
ATOM 1156 C C . LYS A 1 151 ? -7.155 -3.172 8.257 1.00 97.06 151 LYS A C 1
ATOM 1158 O O . LYS A 1 151 ? -6.402 -3.042 7.297 1.00 97.06 151 LYS A O 1
ATOM 1163 N N . LEU A 1 152 ? -7.101 -4.223 9.074 1.00 97.44 152 LEU A N 1
ATOM 1164 C CA . LEU A 1 152 ? -6.157 -5.327 8.907 1.00 97.44 152 LEU A CA 1
ATOM 1165 C C . LEU A 1 152 ? -6.376 -6.056 7.573 1.00 97.44 152 LEU A C 1
ATOM 1167 O O . LEU A 1 152 ? -5.415 -6.321 6.856 1.00 97.44 152 LEU A O 1
ATOM 1171 N N . ALA A 1 153 ? -7.630 -6.350 7.219 1.00 97.19 153 ALA A N 1
ATOM 1172 C CA . ALA A 1 153 ? -7.964 -6.989 5.948 1.00 97.19 153 ALA A CA 1
ATOM 1173 C C . ALA A 1 153 ? -7.595 -6.109 4.741 1.00 97.19 153 ALA A C 1
ATOM 1175 O O . ALA A 1 153 ? -7.025 -6.614 3.774 1.00 97.19 153 ALA A O 1
ATOM 1176 N N . ALA A 1 154 ? -7.859 -4.800 4.818 1.00 97.38 154 ALA A N 1
ATOM 1177 C CA . ALA A 1 154 ? -7.473 -3.842 3.784 1.00 97.38 154 ALA A CA 1
ATOM 1178 C C . ALA A 1 154 ? -5.946 -3.781 3.609 1.00 97.38 154 ALA A C 1
ATOM 1180 O O . ALA A 1 154 ? -5.452 -3.962 2.500 1.00 97.38 154 ALA A O 1
ATOM 1181 N N . ALA A 1 155 ? -5.191 -3.646 4.704 1.00 96.25 155 ALA A N 1
ATOM 1182 C CA . ALA A 1 155 ? -3.727 -3.624 4.667 1.00 96.25 155 ALA A CA 1
ATOM 1183 C C . ALA A 1 155 ? -3.128 -4.941 4.134 1.00 96.25 155 ALA A C 1
ATOM 1185 O O . ALA A 1 155 ? -2.145 -4.941 3.388 1.00 96.25 155 ALA A O 1
ATOM 1186 N N . ALA A 1 156 ? -3.730 -6.084 4.479 1.00 97.75 156 ALA A N 1
ATOM 1187 C CA . ALA A 1 156 ? -3.322 -7.380 3.944 1.00 97.75 156 ALA A CA 1
ATOM 1188 C C . ALA A 1 156 ? -3.551 -7.472 2.427 1.00 97.75 156 ALA A C 1
ATOM 1190 O O . ALA A 1 156 ? -2.731 -8.064 1.721 1.00 97.75 156 ALA A O 1
ATOM 1191 N N . GLN A 1 157 ? -4.636 -6.881 1.919 1.00 96.38 157 GLN A N 1
ATOM 1192 C CA . GLN A 1 157 ? -4.902 -6.819 0.485 1.00 96.38 157 GLN A CA 1
ATOM 1193 C C . GLN A 1 157 ? -3.925 -5.878 -0.230 1.00 96.38 157 GLN A C 1
ATOM 1195 O O . GLN A 1 157 ? -3.304 -6.294 -1.204 1.00 96.38 157 GLN A O 1
ATOM 1200 N N . GLU A 1 158 ? -3.684 -4.680 0.306 1.00 97.44 158 GLU A N 1
ATOM 1201 C CA . GLU A 1 158 ? -2.681 -3.750 -0.233 1.00 97.44 158 GLU A CA 1
ATOM 1202 C C . GLU A 1 158 ? -1.290 -4.392 -0.302 1.00 97.44 158 GLU A C 1
ATOM 1204 O O . GLU A 1 158 ? -0.580 -4.254 -1.297 1.00 97.44 158 GLU A O 1
ATOM 1209 N N . THR A 1 159 ? -0.912 -5.167 0.717 1.00 96.81 159 THR A N 1
ATOM 1210 C CA . THR A 1 159 ? 0.366 -5.894 0.732 1.00 96.81 159 THR A CA 1
ATOM 1211 C C . THR A 1 159 ? 0.444 -6.933 -0.391 1.00 96.81 159 THR A C 1
ATOM 1213 O O . THR A 1 159 ? 1.496 -7.087 -1.018 1.00 96.81 159 THR A O 1
ATOM 1216 N N . LYS A 1 160 ? -0.653 -7.649 -0.675 1.00 97.44 160 LYS A N 1
ATOM 1217 C CA . LYS A 1 160 ? -0.711 -8.596 -1.802 1.00 97.44 160 LYS A CA 1
ATOM 1218 C C . LYS A 1 160 ? -0.575 -7.874 -3.138 1.00 97.44 160 LYS A C 1
ATOM 1220 O O . LYS A 1 160 ? 0.215 -8.313 -3.972 1.00 97.44 160 LYS A O 1
ATOM 1225 N N . ASP A 1 161 ? -1.285 -6.764 -3.311 1.00 97.75 161 ASP A N 1
ATOM 1226 C CA . ASP A 1 161 ? -1.270 -5.986 -4.550 1.00 97.75 161 ASP A CA 1
ATOM 1227 C C . ASP A 1 161 ? 0.115 -5.367 -4.802 1.00 97.75 161 ASP A C 1
ATOM 1229 O O . ASP A 1 161 ? 0.635 -5.422 -5.917 1.00 97.75 161 ASP A O 1
ATOM 1233 N N . LEU A 1 162 ? 0.767 -4.841 -3.759 1.00 97.06 162 LEU A N 1
ATOM 1234 C CA . LEU A 1 162 ? 2.140 -4.334 -3.841 1.00 97.06 162 LEU A CA 1
ATOM 1235 C C . LEU A 1 162 ? 3.141 -5.441 -4.181 1.00 97.06 162 LEU A C 1
ATOM 1237 O O . LEU A 1 162 ? 4.032 -5.228 -5.001 1.00 97.06 162 LEU A O 1
ATOM 1241 N N . LYS A 1 163 ? 2.984 -6.637 -3.603 1.00 97.56 163 LYS A N 1
ATOM 1242 C CA . LYS A 1 163 ? 3.836 -7.787 -3.928 1.00 97.56 163 LYS A CA 1
ATOM 1243 C C . LYS A 1 163 ? 3.667 -8.228 -5.385 1.00 97.56 163 LYS A C 1
ATOM 1245 O O . LYS A 1 163 ? 4.659 -8.565 -6.026 1.00 97.56 163 LYS A O 1
ATOM 1250 N N . ALA A 1 164 ? 2.443 -8.200 -5.914 1.00 96.81 164 ALA A N 1
ATOM 1251 C CA . ALA A 1 164 ? 2.182 -8.483 -7.324 1.00 96.81 164 ALA A CA 1
ATOM 1252 C C . ALA A 1 164 ? 2.846 -7.440 -8.239 1.00 96.81 164 ALA A C 1
ATOM 1254 O O . ALA A 1 164 ? 3.582 -7.815 -9.148 1.00 96.81 164 ALA A O 1
ATOM 1255 N N . LYS A 1 165 ? 2.690 -6.143 -7.936 1.00 96.62 165 LYS A N 1
ATOM 1256 C CA . LYS A 1 165 ? 3.360 -5.059 -8.678 1.00 96.62 165 LYS A CA 1
ATOM 1257 C C . LYS A 1 165 ? 4.882 -5.182 -8.658 1.00 96.62 165 LYS A C 1
ATOM 1259 O O . LYS A 1 165 ? 5.526 -4.922 -9.667 1.00 96.62 165 LYS A O 1
ATOM 1264 N N . LEU A 1 166 ? 5.464 -5.588 -7.529 1.00 97.25 166 LEU A N 1
ATOM 1265 C CA . LEU A 1 166 ? 6.909 -5.791 -7.424 1.00 97.25 166 LEU A CA 1
ATOM 1266 C C . LEU A 1 166 ? 7.388 -6.921 -8.349 1.00 97.25 166 LEU A C 1
ATOM 1268 O O . LEU A 1 166 ? 8.362 -6.740 -9.071 1.00 97.25 166 LEU A O 1
ATOM 1272 N N . LEU A 1 167 ? 6.658 -8.040 -8.403 1.00 96.75 167 LEU A N 1
ATOM 1273 C CA . LEU A 1 167 ? 6.956 -9.139 -9.330 1.00 96.75 167 LEU A CA 1
ATOM 1274 C C . LEU A 1 167 ? 6.828 -8.713 -10.801 1.00 96.75 167 LEU A C 1
ATOM 1276 O O . LEU A 1 167 ? 7.664 -9.085 -11.626 1.00 96.75 167 LEU A O 1
ATOM 1280 N N . GLU A 1 168 ? 5.814 -7.912 -11.136 1.00 97.00 168 GLU A N 1
ATOM 1281 C CA . GLU A 1 168 ? 5.668 -7.343 -12.479 1.00 97.00 168 GLU A CA 1
ATOM 1282 C C . GLU A 1 168 ? 6.855 -6.439 -12.832 1.00 97.00 168 GLU A C 1
ATOM 1284 O O . GLU A 1 168 ? 7.447 -6.592 -13.903 1.00 97.00 168 GLU A O 1
ATOM 1289 N N . MET A 1 169 ? 7.263 -5.552 -11.920 1.00 96.06 169 MET A N 1
ATOM 1290 C CA . MET A 1 169 ? 8.426 -4.684 -12.115 1.00 96.06 169 MET A CA 1
ATOM 1291 C C . MET A 1 169 ? 9.726 -5.476 -12.276 1.00 96.06 169 MET A C 1
ATOM 1293 O O . MET A 1 169 ? 10.520 -5.149 -13.158 1.00 96.06 169 MET A O 1
ATOM 1297 N N . ASP A 1 170 ? 9.934 -6.529 -11.487 1.00 97.50 170 ASP A N 1
ATOM 1298 C CA . ASP A 1 170 ? 11.106 -7.400 -11.611 1.00 97.50 170 ASP A CA 1
ATOM 1299 C C . ASP A 1 170 ? 11.137 -8.110 -12.971 1.00 97.50 170 ASP A C 1
ATOM 1301 O O . ASP A 1 170 ? 12.185 -8.173 -13.621 1.00 97.50 170 ASP A O 1
ATOM 1305 N N . SER A 1 171 ? 9.982 -8.581 -13.452 1.00 95.88 171 SER A N 1
ATOM 1306 C CA . SER A 1 171 ? 9.869 -9.190 -14.782 1.00 95.88 171 SER A CA 1
ATOM 1307 C C . SER A 1 171 ? 10.150 -8.184 -15.908 1.00 95.88 171 SER A C 1
ATOM 1309 O O . SER A 1 171 ? 10.885 -8.491 -16.850 1.00 95.88 171 SER A O 1
ATOM 1311 N N . ALA A 1 172 ? 9.650 -6.950 -15.780 1.00 94.25 172 ALA A N 1
ATOM 1312 C CA . ALA A 1 172 ? 9.908 -5.873 -16.729 1.00 94.25 172 ALA A CA 1
ATOM 1313 C C . ALA A 1 172 ? 11.391 -5.471 -16.728 1.00 94.25 172 ALA A C 1
ATOM 1315 O O . ALA A 1 172 ? 11.989 -5.295 -17.790 1.00 94.25 172 ALA A O 1
ATOM 1316 N N . ALA A 1 173 ? 12.015 -5.390 -15.551 1.00 94.81 173 ALA A N 1
ATOM 1317 C CA . ALA A 1 173 ? 13.440 -5.118 -15.419 1.00 94.81 173 ALA A CA 1
ATOM 1318 C C . ALA A 1 173 ? 14.290 -6.223 -16.066 1.00 94.81 173 ALA A C 1
ATOM 1320 O O . ALA A 1 173 ? 15.258 -5.915 -16.763 1.00 94.81 173 ALA A O 1
ATOM 1321 N N . ALA A 1 174 ? 13.922 -7.497 -15.894 1.00 95.94 174 ALA A N 1
ATOM 1322 C CA . ALA A 1 174 ? 14.592 -8.614 -16.557 1.00 95.94 174 ALA A CA 1
ATOM 1323 C C . ALA A 1 174 ? 14.477 -8.530 -18.091 1.00 95.94 174 ALA A C 1
ATOM 1325 O O . ALA A 1 174 ? 15.480 -8.684 -18.791 1.00 95.94 174 ALA A O 1
ATOM 1326 N N . ALA A 1 175 ? 13.291 -8.205 -18.618 1.00 96.88 175 ALA A N 1
ATOM 1327 C CA . ALA A 1 175 ? 13.081 -8.016 -20.054 1.00 96.88 175 ALA A CA 1
ATOM 1328 C C . ALA A 1 175 ? 13.909 -6.846 -20.617 1.00 96.88 175 ALA A C 1
ATOM 1330 O O . ALA A 1 175 ? 14.513 -6.966 -21.684 1.00 96.88 175 ALA A O 1
ATOM 1331 N N . ILE A 1 176 ? 13.986 -5.730 -19.884 1.00 96.06 176 ILE A N 1
ATOM 1332 C CA . ILE A 1 176 ? 14.818 -4.581 -20.263 1.00 96.06 176 ILE A CA 1
ATOM 1333 C C . ILE A 1 176 ? 16.298 -4.969 -20.284 1.00 96.06 176 ILE A C 1
ATOM 1335 O O . ILE A 1 176 ? 16.973 -4.663 -21.265 1.00 96.06 176 ILE A O 1
ATOM 1339 N N . ARG A 1 177 ? 16.803 -5.670 -19.258 1.00 96.56 177 ARG A N 1
ATOM 1340 C CA . ARG A 1 177 ? 18.202 -6.137 -19.225 1.00 96.56 177 ARG A CA 1
ATOM 1341 C C . ARG A 1 177 ? 18.530 -7.005 -20.437 1.00 96.56 177 ARG A C 1
ATOM 1343 O O . ARG A 1 177 ? 19.487 -6.705 -21.142 1.00 96.56 177 ARG A O 1
ATOM 1350 N N . SER A 1 178 ? 17.681 -7.986 -20.744 1.00 96.81 178 SER A N 1
ATOM 1351 C CA . SER A 1 178 ? 17.855 -8.841 -21.925 1.00 96.81 178 SER A CA 1
ATOM 1352 C C . SER A 1 178 ? 17.858 -8.037 -23.233 1.00 96.81 178 SER A C 1
ATOM 1354 O O . SER A 1 178 ? 18.670 -8.286 -24.125 1.00 96.81 178 SER A O 1
ATOM 1356 N N . LYS A 1 179 ? 17.002 -7.012 -23.350 1.00 96.12 179 LYS A N 1
ATOM 1357 C CA . LYS A 1 179 ? 16.982 -6.145 -24.534 1.00 96.12 179 LYS A CA 1
ATOM 1358 C C . LYS A 1 179 ? 18.233 -5.274 -24.652 1.00 96.12 179 LYS A C 1
ATOM 1360 O O . LYS A 1 179 ? 18.727 -5.086 -25.760 1.00 96.12 179 LYS A O 1
ATOM 1365 N N . VAL A 1 180 ? 18.756 -4.763 -23.539 1.00 96.69 180 VAL A N 1
ATOM 1366 C CA . VAL A 1 180 ? 20.017 -4.004 -23.514 1.00 96.69 180 VAL A CA 1
ATOM 1367 C C . VAL A 1 180 ? 21.191 -4.889 -23.923 1.00 96.69 180 VAL A C 1
ATOM 1369 O O . VAL A 1 180 ? 22.009 -4.460 -24.734 1.00 96.69 180 VAL A O 1
ATOM 1372 N N . GLU A 1 181 ? 21.259 -6.123 -23.424 1.00 96.25 181 GLU A N 1
ATOM 1373 C CA . GLU A 1 181 ? 22.279 -7.101 -23.822 1.00 96.25 181 GLU A CA 1
ATOM 1374 C C . GLU A 1 181 ? 22.208 -7.391 -25.328 1.00 96.25 181 GLU A C 1
ATOM 1376 O O . GLU A 1 181 ? 23.212 -7.266 -26.028 1.00 96.25 181 GLU A O 1
ATOM 1381 N N . SER A 1 182 ? 21.008 -7.663 -25.852 1.00 97.00 182 SER A N 1
ATOM 1382 C CA . SER A 1 182 ? 20.790 -7.901 -27.283 1.00 97.00 182 SER A CA 1
ATOM 1383 C C . SER A 1 182 ? 21.186 -6.701 -28.152 1.00 97.00 182 SER A C 1
ATOM 1385 O O . SER A 1 182 ? 21.880 -6.874 -29.152 1.00 97.00 182 SER A O 1
ATOM 1387 N N . LEU A 1 183 ? 20.795 -5.480 -27.773 1.00 95.19 183 LEU A N 1
ATOM 1388 C CA . LEU A 1 183 ? 21.160 -4.267 -28.514 1.00 95.19 183 LEU A CA 1
ATOM 1389 C C . LEU A 1 183 ? 22.661 -3.981 -28.451 1.00 95.19 183 LEU A C 1
ATOM 1391 O O . LEU A 1 183 ? 23.241 -3.517 -29.428 1.00 95.19 183 LEU A O 1
ATOM 1395 N N . THR A 1 184 ? 23.296 -4.276 -27.319 1.00 96.19 184 THR A N 1
ATOM 1396 C CA . THR A 1 184 ? 24.745 -4.126 -27.159 1.00 96.19 184 THR A CA 1
ATOM 1397 C C . THR A 1 184 ? 25.485 -5.106 -28.065 1.00 96.19 184 THR A C 1
ATOM 1399 O O . THR A 1 184 ? 26.446 -4.715 -28.725 1.00 96.19 184 THR A O 1
ATOM 1402 N N . GLN A 1 185 ? 25.008 -6.349 -28.161 1.00 95.75 185 GLN A N 1
ATOM 1403 C CA . GLN A 1 185 ? 25.560 -7.337 -29.081 1.00 95.75 185 GLN A CA 1
ATOM 1404 C C . GLN A 1 185 ? 25.374 -6.914 -30.547 1.00 95.75 185 GLN A C 1
ATOM 1406 O O . GLN A 1 185 ? 26.341 -6.909 -31.303 1.00 95.75 185 GLN A O 1
ATOM 1411 N N . GLN A 1 186 ? 24.179 -6.452 -30.933 1.00 94.69 186 GLN A N 1
ATOM 1412 C CA . GLN A 1 186 ? 23.932 -5.929 -32.285 1.00 94.69 186 GLN A CA 1
ATOM 1413 C C . GLN A 1 186 ? 24.833 -4.733 -32.620 1.00 94.69 186 GLN A C 1
ATOM 1415 O O . GLN A 1 186 ? 25.353 -4.637 -33.729 1.00 94.69 186 GLN A O 1
ATOM 1420 N N . ALA A 1 187 ? 25.054 -3.827 -31.665 1.00 93.62 187 ALA A N 1
ATOM 1421 C CA . ALA A 1 187 ? 25.951 -2.692 -31.852 1.00 93.62 187 ALA A CA 1
ATOM 1422 C C . ALA A 1 187 ? 27.414 -3.133 -32.030 1.00 93.62 187 ALA A C 1
ATOM 1424 O O . ALA A 1 187 ? 28.128 -2.559 -32.851 1.00 93.62 187 ALA A O 1
ATOM 1425 N N . GLN A 1 188 ? 27.861 -4.161 -31.300 1.00 95.56 188 GLN A N 1
ATOM 1426 C CA . GLN A 1 188 ? 29.196 -4.739 -31.475 1.00 95.56 188 GLN A CA 1
ATOM 1427 C C . GLN A 1 188 ? 29.352 -5.407 -32.844 1.00 95.56 188 GLN A C 1
ATOM 1429 O O . GLN A 1 188 ? 30.354 -5.175 -33.518 1.00 95.56 188 GLN A O 1
ATOM 1434 N N . GLU A 1 189 ? 28.359 -6.182 -33.282 1.00 95.75 189 GLU A N 1
ATOM 1435 C CA . GLU A 1 189 ? 28.348 -6.820 -34.603 1.00 95.75 189 GLU A CA 1
ATOM 1436 C C . GLU A 1 189 ? 28.377 -5.771 -35.726 1.00 95.75 189 GLU A C 1
ATOM 1438 O O . GLU A 1 189 ? 29.199 -5.867 -36.638 1.00 95.75 189 GLU A O 1
ATOM 1443 N N . ALA A 1 190 ? 27.566 -4.713 -35.619 1.00 94.25 190 ALA A N 1
ATOM 1444 C CA . ALA A 1 190 ? 27.554 -3.610 -36.580 1.00 94.25 190 ALA A CA 1
ATOM 1445 C C . ALA A 1 190 ? 28.879 -2.824 -36.603 1.00 94.25 190 ALA A C 1
ATOM 1447 O O . ALA A 1 190 ? 29.350 -2.408 -37.663 1.00 94.25 190 ALA A O 1
ATOM 1448 N N . ALA A 1 191 ? 29.515 -2.623 -35.445 1.00 94.31 191 ALA A N 1
ATOM 1449 C CA . ALA A 1 191 ? 30.827 -1.985 -35.378 1.00 94.31 191 ALA A CA 1
ATOM 1450 C C . ALA A 1 191 ? 31.905 -2.840 -36.065 1.00 94.31 191 ALA A C 1
ATOM 1452 O O . ALA A 1 191 ? 32.736 -2.309 -36.805 1.00 94.31 191 ALA A O 1
ATOM 1453 N N . GLN A 1 192 ? 31.870 -4.163 -35.870 1.00 94.94 192 GLN A N 1
ATOM 1454 C CA . GLN A 1 192 ? 32.784 -5.093 -36.534 1.00 94.94 192 GLN A CA 1
ATOM 1455 C C . GLN A 1 192 ? 32.551 -5.142 -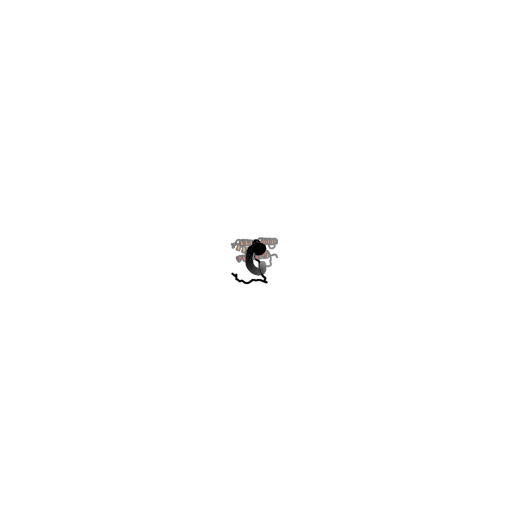38.047 1.00 94.94 192 GLN A C 1
ATOM 1457 O O . GLN A 1 192 ? 33.520 -5.090 -38.806 1.00 94.94 192 GLN A O 1
ATOM 1462 N N . SER A 1 193 ? 31.295 -5.189 -38.502 1.00 94.69 193 SER A N 1
ATOM 1463 C CA . SER A 1 193 ? 30.981 -5.194 -39.934 1.00 94.69 193 SER A CA 1
ATOM 1464 C C . SER A 1 193 ? 31.432 -3.900 -40.607 1.00 94.69 193 SER A C 1
ATOM 1466 O O . SER A 1 193 ? 32.067 -3.948 -41.657 1.00 94.69 193 SER A O 1
ATOM 1468 N N . LEU A 1 194 ? 31.202 -2.747 -39.969 1.00 94.31 194 LEU A N 1
ATOM 1469 C CA . LEU A 1 194 ? 31.672 -1.458 -40.473 1.00 94.31 194 LEU A CA 1
ATOM 1470 C C . LEU A 1 194 ? 33.204 -1.408 -40.542 1.00 94.31 194 LEU A C 1
ATOM 1472 O O . LEU A 1 194 ? 33.765 -0.886 -41.504 1.00 94.31 194 LEU A O 1
ATOM 1476 N N . GLN A 1 195 ? 33.904 -1.964 -39.551 1.00 93.88 195 GLN A N 1
ATOM 1477 C CA . GLN A 1 195 ? 35.364 -2.033 -39.569 1.00 93.88 195 GLN A CA 1
ATOM 1478 C C . GLN A 1 195 ? 35.880 -2.910 -40.721 1.00 93.88 195 GLN A C 1
ATOM 1480 O O . GLN A 1 195 ? 36.855 -2.543 -41.383 1.00 93.88 195 GLN A O 1
ATOM 1485 N N . GLN A 1 196 ? 35.226 -4.044 -40.986 1.00 93.50 196 GLN A N 1
ATOM 1486 C CA . GLN A 1 196 ? 35.551 -4.918 -42.116 1.00 93.50 196 GLN A CA 1
ATOM 1487 C C . GLN A 1 196 ? 35.282 -4.230 -43.459 1.00 93.50 196 GLN A C 1
ATOM 1489 O O . GLN A 1 196 ? 36.139 -4.254 -44.342 1.00 93.50 196 GLN A O 1
ATOM 1494 N N . GLU A 1 197 ? 34.142 -3.555 -43.598 1.00 91.81 197 GLU A N 1
ATOM 1495 C CA . GLU A 1 197 ? 33.780 -2.803 -44.801 1.00 91.81 197 GLU A CA 1
ATOM 1496 C C . GLU A 1 197 ? 34.766 -1.654 -45.059 1.00 91.81 197 GLU A C 1
ATOM 1498 O O . GLU A 1 197 ? 35.269 -1.490 -46.170 1.00 91.81 197 GLU A O 1
ATOM 1503 N N . GLN A 1 198 ? 35.157 -0.912 -44.019 1.00 92.25 198 GLN A N 1
ATOM 1504 C CA . GLN A 1 198 ? 36.196 0.113 -44.125 1.00 92.25 198 GLN A CA 1
ATOM 1505 C C . GLN A 1 198 ? 37.556 -0.469 -44.535 1.00 92.25 198 GLN A C 1
ATOM 1507 O O . GLN A 1 198 ? 38.275 0.157 -45.317 1.00 92.25 198 GLN A O 1
ATOM 1512 N N . ALA A 1 199 ? 37.930 -1.649 -44.034 1.00 91.81 199 ALA A N 1
ATOM 1513 C CA . ALA A 1 199 ? 39.158 -2.324 -44.451 1.00 91.81 199 ALA A CA 1
ATOM 1514 C C . ALA A 1 199 ? 39.094 -2.745 -45.930 1.00 91.81 199 ALA A C 1
ATOM 1516 O O . ALA A 1 199 ? 40.041 -2.491 -46.677 1.00 91.81 199 ALA A O 1
ATOM 1517 N N . ALA A 1 200 ? 37.961 -3.292 -46.379 1.00 90.62 200 ALA A N 1
ATOM 1518 C CA . ALA A 1 200 ? 37.727 -3.635 -47.780 1.00 90.62 200 ALA A CA 1
ATOM 1519 C C . ALA A 1 200 ? 37.762 -2.394 -48.693 1.00 90.62 200 ALA A C 1
ATOM 1521 O O . ALA A 1 200 ? 38.388 -2.414 -49.755 1.00 90.62 200 ALA A O 1
ATOM 1522 N N . HIS A 1 201 ? 37.177 -1.274 -48.261 1.00 89.56 201 HIS A N 1
ATOM 1523 C CA . HIS A 1 201 ? 37.263 0.000 -48.977 1.00 89.56 201 HIS A CA 1
ATOM 1524 C C . HIS A 1 201 ? 38.693 0.541 -49.070 1.00 89.56 201 HIS A C 1
ATOM 1526 O O . HIS A 1 201 ? 39.072 1.114 -50.090 1.00 89.56 201 HIS A O 1
ATOM 1532 N N . ARG A 1 202 ? 39.517 0.355 -48.032 1.00 90.38 202 ARG A N 1
ATOM 1533 C CA . ARG A 1 202 ? 40.938 0.735 -48.089 1.00 90.38 202 ARG A CA 1
ATOM 1534 C C . ARG A 1 202 ? 41.697 -0.097 -49.118 1.00 90.38 202 ARG A C 1
ATOM 1536 O O . ARG A 1 202 ? 42.445 0.486 -49.896 1.00 90.38 202 ARG A O 1
ATOM 1543 N N . LEU A 1 203 ? 41.479 -1.413 -49.144 1.00 92.25 203 LEU A N 1
ATOM 1544 C CA . LEU A 1 203 ? 42.119 -2.312 -50.111 1.00 92.25 203 LEU A CA 1
ATOM 1545 C C . LEU A 1 203 ? 41.696 -1.987 -51.545 1.00 92.25 203 LEU A C 1
ATOM 1547 O O . LEU A 1 203 ? 42.542 -1.710 -52.383 1.00 92.25 203 LEU A O 1
ATOM 1551 N N . THR A 1 204 ? 40.393 -1.889 -51.807 1.00 89.44 204 THR A N 1
ATOM 1552 C CA . THR A 1 204 ? 39.881 -1.532 -53.143 1.00 89.44 204 THR A CA 1
ATOM 1553 C C . THR A 1 204 ? 40.371 -0.163 -53.616 1.00 89.44 204 THR A C 1
ATOM 1555 O O . THR A 1 204 ? 40.675 0.013 -54.795 1.00 89.44 204 THR A O 1
ATOM 1558 N N . ARG A 1 205 ? 40.512 0.814 -52.710 1.00 90.06 205 ARG A N 1
ATOM 1559 C CA . ARG A 1 205 ? 41.114 2.112 -53.037 1.00 90.06 205 ARG A CA 1
ATOM 1560 C C . ARG A 1 205 ? 42.595 1.984 -53.400 1.00 90.06 205 ARG A C 1
ATOM 1562 O O . ARG A 1 205 ? 43.031 2.645 -54.336 1.00 90.06 205 ARG A O 1
ATOM 1569 N N . GLN A 1 206 ? 43.356 1.151 -52.691 1.00 92.38 206 GLN A N 1
ATOM 1570 C CA . GLN A 1 206 ? 44.752 0.863 -53.037 1.00 92.38 206 GLN A CA 1
ATOM 1571 C C . GLN A 1 206 ? 44.858 0.165 -54.398 1.00 92.38 206 GLN A C 1
ATOM 1573 O O . GLN A 1 206 ? 45.663 0.586 -55.226 1.00 92.38 206 GLN A O 1
ATOM 1578 N N . ASP A 1 207 ? 44.009 -0.829 -54.664 1.00 90.75 207 ASP A N 1
ATOM 1579 C CA . ASP A 1 207 ? 43.965 -1.541 -55.944 1.00 90.75 207 ASP A CA 1
ATOM 1580 C C . ASP A 1 207 ? 43.622 -0.602 -57.104 1.00 90.75 207 ASP A C 1
ATOM 1582 O O . ASP A 1 207 ? 44.249 -0.660 -58.163 1.00 90.75 207 ASP A O 1
ATOM 1586 N N . PHE A 1 208 ? 42.665 0.309 -56.904 1.00 91.44 208 PHE A N 1
ATOM 1587 C CA . PHE A 1 208 ? 42.313 1.315 -57.902 1.00 91.44 208 PHE A CA 1
ATOM 1588 C C . PHE A 1 208 ? 43.474 2.275 -58.186 1.00 91.44 208 PHE A C 1
ATOM 1590 O O . PHE A 1 208 ? 43.762 2.553 -59.350 1.00 91.44 208 PHE A O 1
ATOM 1597 N N . GLU A 1 209 ? 44.173 2.758 -57.156 1.00 91.88 209 GLU A N 1
ATOM 1598 C CA . GLU A 1 209 ? 45.350 3.616 -57.343 1.00 91.88 209 GLU A CA 1
ATOM 1599 C C . GLU A 1 209 ? 46.492 2.871 -58.049 1.00 91.88 209 GLU A C 1
ATOM 1601 O O . GLU A 1 209 ? 47.114 3.417 -58.960 1.00 91.88 209 GLU A O 1
ATOM 1606 N N . LEU A 1 210 ? 46.730 1.598 -57.718 1.00 92.62 210 LEU A N 1
ATOM 1607 C CA . LEU A 1 210 ? 47.700 0.759 -58.429 1.00 92.62 210 LEU A CA 1
ATOM 1608 C C . LEU A 1 210 ? 47.320 0.568 -59.899 1.00 92.62 210 LEU A C 1
ATOM 1610 O O . LEU A 1 210 ? 48.173 0.696 -60.780 1.00 92.62 210 LEU A O 1
ATOM 1614 N N . LEU A 1 211 ? 46.045 0.298 -60.184 1.00 89.75 211 LEU A N 1
ATOM 1615 C CA . LEU A 1 211 ? 45.551 0.165 -61.551 1.00 89.75 211 LEU A CA 1
ATOM 1616 C C . LEU A 1 211 ? 45.699 1.482 -62.322 1.00 89.75 211 LEU A C 1
ATOM 1618 O O . LEU A 1 211 ? 46.135 1.472 -63.474 1.00 89.75 211 LEU A O 1
ATOM 1622 N N . ARG A 1 212 ? 45.401 2.616 -61.680 1.00 89.38 212 ARG A N 1
ATOM 1623 C CA . ARG A 1 212 ? 45.572 3.958 -62.246 1.00 89.38 212 ARG A CA 1
ATOM 1624 C C . ARG A 1 212 ? 47.037 4.253 -62.570 1.00 89.38 212 ARG A C 1
ATOM 1626 O O . ARG A 1 212 ? 47.324 4.735 -63.665 1.00 89.38 212 ARG A O 1
ATOM 1633 N N . LEU A 1 213 ? 47.960 3.941 -61.660 1.00 88.94 213 LEU A N 1
ATOM 1634 C CA . LEU A 1 213 ? 49.401 4.087 -61.887 1.00 88.94 213 LEU A CA 1
ATOM 1635 C C . LEU A 1 213 ? 49.880 3.179 -63.025 1.00 88.94 213 LEU A C 1
ATOM 1637 O O . LEU A 1 213 ? 50.597 3.635 -63.914 1.00 88.94 213 LEU A O 1
ATOM 1641 N N . ARG A 1 214 ? 49.433 1.919 -63.057 1.00 90.06 214 ARG A N 1
ATOM 1642 C CA . ARG A 1 214 ? 49.758 0.975 -64.136 1.00 90.06 214 ARG A CA 1
ATOM 1643 C C . ARG A 1 214 ? 49.246 1.458 -65.492 1.00 90.06 214 ARG A C 1
ATOM 1645 O O . ARG A 1 214 ? 49.962 1.343 -66.483 1.00 90.06 214 ARG A O 1
ATOM 1652 N N . TRP A 1 215 ? 48.034 2.007 -65.539 1.00 84.19 215 TRP A N 1
ATOM 1653 C CA . TRP A 1 215 ? 47.476 2.601 -66.751 1.00 84.19 215 TRP A CA 1
ATOM 1654 C C . TRP A 1 215 ? 48.293 3.809 -67.217 1.00 84.19 215 TRP A C 1
ATOM 1656 O O . TRP A 1 215 ? 48.597 3.912 -68.401 1.00 84.19 215 TRP A O 1
ATOM 1666 N N . ALA A 1 216 ? 48.703 4.687 -66.297 1.00 83.25 216 ALA A N 1
ATOM 1667 C CA . ALA A 1 216 ? 49.539 5.840 -66.627 1.00 83.25 216 ALA A CA 1
ATOM 1668 C C . ALA A 1 216 ? 50.896 5.425 -67.226 1.00 83.25 216 ALA A C 1
ATOM 1670 O O . ALA A 1 216 ? 51.324 6.010 -68.220 1.00 83.25 216 ALA A O 1
ATOM 1671 N N . VAL A 1 217 ? 51.538 4.386 -66.674 1.00 86.81 217 VAL A N 1
ATOM 1672 C CA . VAL A 1 217 ? 52.781 3.818 -67.228 1.00 86.81 217 VAL A CA 1
ATOM 1673 C C . VAL A 1 217 ? 52.543 3.241 -68.623 1.00 86.81 217 VAL A C 1
ATOM 1675 O O . VAL A 1 217 ? 53.226 3.628 -69.564 1.00 86.81 217 VAL A O 1
ATOM 1678 N N . MET A 1 218 ? 51.526 2.388 -68.783 1.00 85.06 218 MET A N 1
ATOM 1679 C CA . MET A 1 218 ? 51.190 1.776 -70.074 1.00 85.06 218 MET A CA 1
ATOM 1680 C C . MET A 1 218 ? 50.877 2.825 -71.148 1.00 85.06 218 MET A C 1
ATOM 1682 O O . MET A 1 218 ? 51.305 2.690 -72.293 1.00 85.06 218 MET A O 1
ATOM 1686 N N . GLN A 1 219 ? 50.148 3.882 -70.783 1.00 83.44 219 GLN A N 1
ATOM 1687 C CA . GLN A 1 219 ? 49.870 4.994 -71.683 1.00 83.44 219 GLN A CA 1
ATOM 1688 C C . GLN A 1 219 ? 51.168 5.713 -72.077 1.00 83.44 219 GLN A C 1
ATOM 1690 O O . GLN A 1 219 ? 51.370 5.992 -73.258 1.00 83.44 219 GLN A O 1
ATOM 1695 N N . GLY A 1 220 ? 52.062 5.975 -71.120 1.00 83.00 220 GLY A N 1
ATOM 1696 C CA . GLY A 1 220 ? 53.375 6.562 -71.388 1.00 83.00 220 GLY A CA 1
ATOM 1697 C C . GLY A 1 220 ? 54.220 5.717 -72.347 1.00 83.00 220 GLY A C 1
ATOM 1698 O O . GLY A 1 220 ? 54.780 6.264 -73.299 1.00 83.00 220 GLY A O 1
ATOM 1699 N N . ASP A 1 221 ? 54.257 4.398 -72.143 1.00 85.31 221 ASP A N 1
ATOM 1700 C CA . ASP A 1 221 ? 54.973 3.441 -72.995 1.00 85.31 221 ASP A CA 1
ATOM 1701 C C . ASP A 1 221 ? 54.397 3.392 -74.415 1.00 85.31 221 ASP A C 1
ATOM 1703 O O . ASP A 1 221 ? 55.150 3.426 -75.391 1.00 85.31 221 ASP A O 1
ATOM 1707 N N . PHE A 1 222 ? 53.066 3.373 -74.545 1.00 85.25 222 PHE A N 1
ATOM 1708 C CA . PHE A 1 222 ? 52.394 3.418 -75.844 1.00 85.25 222 PHE A CA 1
ATOM 1709 C C . PHE A 1 222 ? 52.720 4.707 -76.601 1.00 85.25 222 PHE A C 1
ATOM 1711 O O . PHE A 1 222 ? 53.121 4.658 -77.763 1.00 85.25 222 PHE A O 1
ATOM 1718 N N . GLU A 1 223 ? 52.604 5.859 -75.937 1.00 84.00 223 GLU A N 1
ATOM 1719 C CA . GLU A 1 223 ? 52.957 7.155 -76.519 1.00 84.00 223 GLU A CA 1
ATOM 1720 C C . GLU A 1 223 ? 54.436 7.186 -76.946 1.00 84.00 223 GLU A C 1
ATOM 1722 O O . GLU A 1 223 ? 54.753 7.637 -78.046 1.00 84.00 223 GLU A O 1
ATOM 1727 N N . ASN A 1 224 ? 55.349 6.656 -76.123 1.00 83.12 224 ASN A N 1
ATOM 1728 C CA . ASN A 1 224 ? 56.776 6.569 -76.448 1.00 83.12 224 ASN A CA 1
ATOM 1729 C C . ASN A 1 224 ? 57.037 5.708 -77.690 1.00 83.12 224 ASN A C 1
ATOM 1731 O O . ASN A 1 224 ? 57.754 6.144 -78.590 1.00 83.12 224 ASN A O 1
ATOM 1735 N N . ALA A 1 225 ? 56.444 4.514 -77.771 1.00 85.31 225 ALA A N 1
ATOM 1736 C CA . ALA A 1 225 ? 56.580 3.624 -78.924 1.00 85.31 225 ALA A CA 1
ATOM 1737 C C . ALA A 1 225 ? 55.977 4.237 -80.202 1.00 85.31 225 ALA A C 1
ATOM 1739 O O . ALA A 1 225 ? 56.554 4.148 -81.293 1.00 85.31 225 ALA A O 1
ATOM 1740 N N . TYR A 1 226 ? 54.838 4.916 -80.067 1.00 86.56 226 TYR A N 1
ATOM 1741 C CA . TYR A 1 226 ? 54.192 5.619 -81.168 1.00 86.56 226 TYR A CA 1
ATOM 1742 C C . TYR A 1 226 ? 55.079 6.748 -81.713 1.00 86.56 226 TYR A C 1
ATOM 1744 O O . TYR A 1 226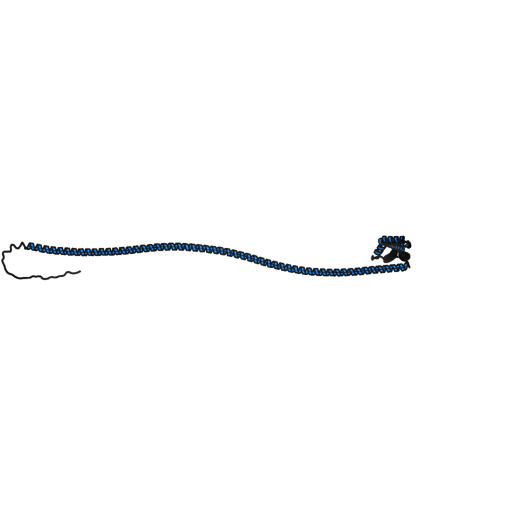 ? 55.299 6.841 -82.920 1.00 86.56 226 TYR A O 1
ATOM 1752 N N . PHE A 1 227 ? 55.676 7.570 -80.848 1.00 85.00 227 PHE A N 1
ATOM 1753 C CA . PHE A 1 227 ? 56.588 8.623 -81.302 1.00 85.00 227 PHE A CA 1
ATOM 1754 C C . PHE A 1 227 ? 57.928 8.098 -81.807 1.00 85.00 227 PHE A C 1
ATOM 1756 O O . PHE A 1 227 ? 58.463 8.659 -82.762 1.00 85.00 227 PHE A O 1
ATOM 1763 N N . ALA A 1 228 ? 58.451 7.014 -81.232 1.00 82.81 228 ALA A N 1
ATOM 1764 C CA . ALA A 1 228 ? 59.656 6.365 -81.736 1.00 82.81 228 ALA A CA 1
ATOM 1765 C C . ALA A 1 228 ? 59.471 5.900 -83.188 1.00 82.81 228 ALA A C 1
ATOM 1767 O O . ALA A 1 228 ? 60.356 6.115 -84.005 1.00 82.81 228 ALA A O 1
ATOM 1768 N N . SER A 1 229 ? 58.306 5.341 -83.532 1.00 82.50 229 SER A N 1
ATOM 1769 C CA . SER A 1 229 ? 58.026 4.873 -84.897 1.00 82.50 229 SER A CA 1
ATOM 1770 C C . SER A 1 229 ? 57.795 5.995 -85.914 1.00 82.50 229 SER A C 1
ATOM 1772 O O . SER A 1 229 ? 58.164 5.835 -87.075 1.00 82.50 229 SER A O 1
ATOM 1774 N N . HIS A 1 230 ? 57.223 7.135 -85.512 1.00 82.44 230 HIS A N 1
ATOM 1775 C CA . HIS A 1 230 ? 56.858 8.191 -86.465 1.00 82.44 230 HIS A CA 1
ATOM 1776 C C . HIS A 1 230 ? 57.809 9.396 -86.497 1.00 82.44 230 HIS A C 1
ATOM 1778 O O . HIS A 1 230 ? 57.851 10.110 -87.498 1.00 82.44 230 HIS A O 1
ATOM 1784 N N . GLY A 1 231 ? 58.529 9.664 -85.407 1.00 73.00 231 GLY A N 1
ATOM 1785 C CA . GLY A 1 231 ? 59.320 10.879 -85.216 1.00 73.00 231 GLY A CA 1
ATOM 1786 C C . GLY A 1 231 ? 60.827 10.663 -85.077 1.00 73.00 231 GLY A C 1
ATOM 1787 O O . GLY A 1 231 ? 61.505 11.636 -84.777 1.00 73.00 231 GLY A O 1
ATOM 1788 N N . ASN A 1 232 ? 61.340 9.433 -85.238 1.00 72.69 232 ASN A N 1
ATOM 1789 C CA . ASN A 1 232 ? 62.761 9.029 -85.197 1.00 72.69 232 ASN A CA 1
ATOM 1790 C C . ASN A 1 232 ? 63.756 10.107 -84.705 1.00 72.69 232 ASN A C 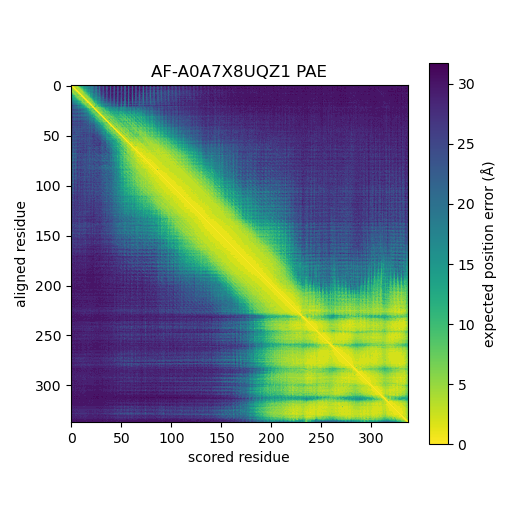1
ATOM 1792 O O . ASN A 1 232 ? 64.219 10.946 -85.476 1.00 72.69 232 ASN A O 1
ATOM 1796 N N . GLY A 1 233 ? 64.108 10.071 -83.414 1.00 71.69 233 GLY A N 1
ATOM 1797 C CA . GLY A 1 233 ? 65.098 10.976 -82.806 1.00 71.69 233 GLY A CA 1
ATOM 1798 C C . GLY A 1 233 ? 64.579 12.368 -82.409 1.00 71.69 233 GLY A C 1
ATOM 1799 O O . GLY A 1 233 ? 65.330 13.152 -81.829 1.00 71.69 233 GLY A O 1
ATOM 1800 N N . MET A 1 234 ? 63.308 12.684 -82.676 1.00 78.56 234 MET A N 1
ATOM 1801 C CA . MET A 1 234 ? 62.650 13.925 -82.245 1.00 78.56 234 MET A CA 1
ATOM 1802 C C . MET A 1 234 ? 61.911 13.762 -80.907 1.00 78.56 234 MET A C 1
ATOM 1804 O O . MET A 1 234 ? 61.544 12.657 -80.512 1.00 78.56 234 MET A O 1
ATOM 1808 N N . SER A 1 235 ? 61.638 14.872 -80.211 1.00 80.56 235 SER A N 1
ATOM 1809 C CA . SER A 1 235 ? 60.794 14.873 -79.005 1.00 80.56 235 SER A CA 1
ATOM 1810 C C . SER A 1 235 ? 59.956 16.150 -78.860 1.00 80.56 235 SER A C 1
ATOM 1812 O O . SER A 1 235 ? 60.198 17.165 -79.526 1.00 80.56 235 SER A O 1
ATOM 1814 N N . GLY A 1 236 ? 58.920 16.085 -78.020 1.00 83.19 236 GLY A N 1
ATOM 1815 C CA . GLY A 1 236 ? 57.961 17.174 -77.818 1.00 83.19 236 GLY A CA 1
ATOM 1816 C C . GLY A 1 236 ? 57.151 17.493 -79.082 1.00 83.19 236 GLY A C 1
ATOM 1817 O O . GLY A 1 236 ? 56.771 16.601 -79.842 1.00 83.19 236 GLY A O 1
ATOM 1818 N N . ILE A 1 237 ? 56.930 18.785 -79.343 1.00 86.06 237 ILE A N 1
ATOM 1819 C CA . ILE A 1 237 ? 56.128 19.286 -80.477 1.00 86.06 237 ILE A CA 1
ATOM 1820 C C . ILE A 1 237 ? 56.654 18.796 -81.832 1.00 86.06 237 ILE A C 1
ATOM 1822 O O . ILE A 1 237 ? 55.859 18.467 -82.708 1.00 86.06 237 ILE A O 1
ATOM 1826 N N . SER A 1 238 ? 57.974 18.679 -81.994 1.00 85.50 238 SER A N 1
ATOM 1827 C CA . SER A 1 238 ? 58.575 18.182 -83.242 1.00 85.50 238 SER A CA 1
ATOM 1828 C C . SER A 1 238 ? 58.192 16.725 -83.550 1.00 85.50 238 SER A C 1
ATOM 1830 O O . SER A 1 238 ? 57.815 16.411 -84.679 1.00 85.50 238 SER A O 1
ATOM 1832 N N . ALA A 1 239 ? 58.183 15.850 -82.538 1.00 85.19 239 ALA A N 1
ATOM 1833 C CA . ALA A 1 239 ? 57.735 14.464 -82.688 1.00 85.19 239 ALA A CA 1
ATOM 1834 C C . ALA A 1 239 ? 56.226 14.377 -82.959 1.00 85.19 239 ALA A C 1
ATOM 1836 O O . ALA A 1 239 ? 55.797 13.595 -83.806 1.00 85.19 239 ALA A O 1
ATOM 1837 N N . ALA A 1 240 ? 55.428 15.219 -82.291 1.00 86.81 240 ALA A N 1
ATOM 1838 C CA . ALA A 1 240 ? 53.988 15.306 -82.525 1.00 86.81 240 ALA A CA 1
ATOM 1839 C C . ALA A 1 240 ? 53.658 15.716 -83.969 1.00 86.81 240 ALA A C 1
ATOM 1841 O O . ALA A 1 240 ? 52.797 15.112 -84.605 1.00 86.81 240 ALA A O 1
ATOM 1842 N N . GLN A 1 241 ? 54.379 16.696 -84.516 1.00 86.75 241 GLN A N 1
ATOM 1843 C CA . GLN A 1 241 ? 54.225 17.117 -85.909 1.00 86.75 241 GLN A CA 1
ATOM 1844 C C . GLN A 1 241 ? 54.585 16.017 -86.897 1.00 86.75 241 GLN A C 1
ATOM 1846 O O . GLN A 1 241 ? 53.835 15.775 -87.840 1.00 86.75 241 GLN A O 1
ATOM 1851 N N . ALA A 1 242 ? 55.714 15.344 -86.679 1.00 85.38 242 ALA A N 1
ATOM 1852 C CA . ALA A 1 242 ? 56.142 14.245 -87.534 1.00 85.38 242 ALA A CA 1
ATOM 1853 C C . ALA A 1 242 ? 55.119 13.102 -87.534 1.00 85.38 242 ALA A C 1
ATOM 1855 O O . ALA A 1 242 ? 54.704 12.636 -88.593 1.00 85.38 242 ALA A O 1
ATOM 1856 N N . ALA A 1 243 ? 54.627 12.724 -86.353 1.00 86.12 243 ALA A N 1
ATOM 1857 C CA . ALA A 1 243 ? 53.582 11.721 -86.227 1.00 86.12 243 ALA A CA 1
ATOM 1858 C C . ALA A 1 243 ? 52.276 12.129 -86.905 1.00 86.12 243 ALA A C 1
ATOM 1860 O O . ALA A 1 243 ? 51.657 11.328 -87.600 1.00 86.12 243 ALA A O 1
ATOM 1861 N N . MET A 1 244 ? 51.866 13.384 -86.765 1.00 86.75 244 MET A N 1
ATOM 1862 C CA . MET A 1 244 ? 50.653 13.874 -87.407 1.00 86.75 244 MET A CA 1
ATOM 1863 C C . MET A 1 244 ? 50.762 13.890 -88.938 1.00 86.75 244 MET A C 1
ATOM 1865 O O . MET A 1 244 ? 49.830 13.461 -89.615 1.00 86.75 244 MET A O 1
ATOM 1869 N N . ARG A 1 245 ? 51.916 14.292 -89.486 1.00 83.88 245 ARG A N 1
ATOM 1870 C CA . ARG A 1 245 ? 52.174 14.249 -90.937 1.00 83.88 245 ARG A CA 1
ATOM 1871 C C . ARG A 1 245 ? 52.101 12.829 -91.499 1.00 83.88 245 ARG A C 1
ATOM 1873 O O . ARG A 1 245 ? 51.646 12.653 -92.623 1.00 83.88 245 ARG A O 1
ATOM 1880 N N . ASN A 1 246 ? 52.497 11.837 -90.706 1.00 82.38 246 ASN A N 1
ATOM 1881 C CA . ASN A 1 246 ? 52.532 10.434 -91.115 1.00 82.38 246 ASN A CA 1
ATOM 1882 C C . ASN A 1 246 ? 51.209 9.678 -90.874 1.00 82.38 246 ASN A C 1
ATOM 1884 O O . ASN A 1 246 ? 50.971 8.653 -91.502 1.00 82.38 246 ASN A O 1
ATOM 1888 N N . SER A 1 247 ? 50.337 10.164 -89.987 1.00 77.94 247 SER A N 1
ATOM 1889 C CA . SER A 1 247 ? 49.137 9.435 -89.526 1.00 77.94 247 SER A CA 1
ATOM 1890 C C . SER A 1 247 ? 47.853 9.732 -90.313 1.00 77.94 247 SER A C 1
ATOM 1892 O O . SER A 1 247 ? 46.803 9.139 -90.050 1.00 77.94 247 SER A O 1
ATOM 1894 N N . HIS A 1 248 ? 47.902 10.651 -91.287 1.00 84.50 248 HIS A N 1
ATOM 1895 C CA . HIS A 1 248 ? 46.747 11.063 -92.105 1.00 84.50 248 HIS A CA 1
ATOM 1896 C C . HIS A 1 248 ? 45.489 11.427 -91.283 1.00 84.50 248 HIS A C 1
ATOM 1898 O O . HIS A 1 248 ? 44.355 11.300 -91.754 1.00 84.50 248 HIS A O 1
ATOM 1904 N N . LEU A 1 249 ? 45.665 11.862 -90.029 1.00 85.50 249 LEU A N 1
ATOM 1905 C CA . LEU A 1 249 ? 44.553 12.011 -89.090 1.00 85.50 249 LEU A CA 1
ATOM 1906 C C . LEU A 1 249 ? 43.566 13.104 -89.480 1.00 85.50 249 LEU A C 1
ATOM 1908 O O . LEU A 1 249 ? 42.367 12.900 -89.326 1.00 85.50 249 LEU A O 1
ATOM 1912 N N . VAL A 1 250 ? 44.046 14.233 -90.005 1.00 87.38 250 VAL A N 1
ATOM 1913 C CA . VAL A 1 250 ? 43.183 15.352 -90.423 1.00 87.38 250 VAL A CA 1
ATOM 1914 C C . VAL A 1 250 ? 42.161 14.876 -91.460 1.00 87.38 250 VAL A C 1
ATOM 1916 O O . VAL A 1 250 ? 40.961 15.090 -91.297 1.00 87.38 250 VAL A O 1
ATOM 1919 N N . ASP A 1 251 ? 42.609 14.112 -92.458 1.00 88.69 251 ASP A N 1
ATOM 1920 C CA . ASP A 1 251 ? 41.732 13.563 -93.496 1.00 88.69 251 ASP A CA 1
ATOM 1921 C C . ASP A 1 251 ? 40.716 12.567 -92.928 1.00 88.69 251 ASP A C 1
ATOM 1923 O O . ASP A 1 251 ? 39.560 12.516 -93.362 1.00 88.69 251 ASP A O 1
ATOM 1927 N N . ARG A 1 252 ? 41.132 11.760 -91.946 1.00 88.62 252 ARG A N 1
ATOM 1928 C CA . ARG A 1 252 ? 40.251 10.803 -91.267 1.00 88.62 252 ARG A CA 1
ATOM 1929 C C . ARG A 1 252 ? 39.215 11.513 -90.391 1.00 88.62 252 ARG A C 1
ATOM 1931 O O . ARG A 1 252 ? 38.064 11.077 -90.391 1.00 88.62 252 ARG A O 1
ATOM 1938 N N . CYS A 1 253 ? 39.572 12.618 -89.730 1.00 87.19 253 CYS A N 1
ATOM 1939 C CA . CYS A 1 253 ? 38.632 13.461 -88.985 1.00 87.19 253 CYS A CA 1
ATOM 1940 C C . CYS A 1 253 ? 37.534 13.995 -89.910 1.00 87.19 253 CYS A C 1
ATOM 1942 O O . CYS A 1 253 ? 36.356 13.783 -89.632 1.00 87.19 253 CYS A O 1
ATOM 1944 N N . VAL A 1 254 ? 37.910 14.585 -91.050 1.00 87.69 254 VAL A N 1
ATOM 1945 C CA . VAL A 1 254 ? 36.966 15.146 -92.035 1.00 87.69 254 VAL A CA 1
ATOM 1946 C C . VAL A 1 254 ? 36.045 14.071 -92.614 1.00 87.69 254 VAL A C 1
ATOM 1948 O O . VAL A 1 254 ? 34.837 14.277 -92.762 1.00 87.69 254 VAL A O 1
ATOM 1951 N N . LYS A 1 255 ? 36.595 12.900 -92.961 1.00 88.69 255 LYS A N 1
ATOM 1952 C CA . LYS A 1 255 ? 35.803 11.780 -93.495 1.00 88.69 255 LYS A CA 1
ATOM 1953 C C . LYS A 1 255 ? 34.796 11.268 -92.469 1.00 88.69 255 LYS A C 1
ATOM 1955 O O . LYS A 1 255 ? 33.635 11.064 -92.815 1.00 88.69 255 LYS A O 1
ATOM 1960 N N . MET A 1 256 ? 35.220 11.097 -91.219 1.00 85.31 256 MET A N 1
ATOM 1961 C CA . MET A 1 256 ? 34.348 10.592 -90.163 1.00 85.31 256 MET A CA 1
ATOM 1962 C C . MET A 1 256 ? 33.300 11.628 -89.748 1.00 85.31 256 MET A C 1
ATOM 1964 O O . MET A 1 256 ? 32.133 11.279 -89.632 1.00 85.31 256 MET A O 1
ATOM 1968 N N . GLN A 1 257 ? 33.657 12.911 -89.662 1.00 86.12 257 GLN A N 1
ATOM 1969 C CA . GLN A 1 257 ? 32.718 14.010 -89.413 1.00 86.12 257 GLN A CA 1
ATOM 1970 C C . GLN A 1 257 ? 31.547 14.007 -90.411 1.00 86.12 257 GLN A C 1
ATOM 1972 O O . GLN A 1 257 ? 30.399 14.193 -90.012 1.00 86.12 257 GLN A O 1
ATOM 1977 N N . LYS A 1 258 ? 31.816 13.764 -91.703 1.00 85.88 258 LYS A N 1
ATOM 1978 C CA . LYS A 1 258 ? 30.778 13.682 -92.750 1.00 85.88 258 LYS A CA 1
ATOM 1979 C C . LYS A 1 258 ? 29.851 12.476 -92.591 1.00 85.88 258 LYS A C 1
ATOM 1981 O O . LYS A 1 258 ? 28.705 12.543 -93.025 1.00 85.88 258 LYS A O 1
ATOM 1986 N N . ALA A 1 259 ? 30.342 11.394 -91.991 1.00 81.94 259 ALA A N 1
ATOM 1987 C CA . ALA A 1 259 ? 29.590 10.164 -91.761 1.00 81.94 259 ALA A CA 1
ATOM 1988 C C . ALA A 1 259 ? 28.843 10.147 -90.412 1.00 81.94 259 ALA A C 1
ATOM 1990 O O . ALA A 1 259 ? 28.014 9.267 -90.189 1.00 81.94 259 ALA A O 1
ATOM 1991 N N . MET A 1 260 ? 29.120 11.095 -89.508 1.00 82.12 260 MET A N 1
ATOM 1992 C CA . MET A 1 260 ? 28.538 11.121 -88.164 1.00 82.12 260 MET A CA 1
ATOM 1993 C C . MET A 1 260 ? 27.213 11.884 -88.096 1.00 82.12 260 MET A C 1
ATOM 1995 O O . MET A 1 260 ? 27.095 13.025 -88.546 1.00 82.12 260 MET A O 1
ATOM 1999 N N . THR A 1 261 ? 26.227 11.258 -87.453 1.00 79.44 261 THR A N 1
ATOM 2000 C CA . THR A 1 261 ? 24.908 11.839 -87.160 1.00 79.44 261 THR A CA 1
ATOM 2001 C C . THR A 1 261 ? 24.867 12.569 -85.818 1.00 79.44 261 THR A C 1
ATOM 2003 O O . THR A 1 261 ? 24.105 13.523 -85.674 1.00 79.44 261 THR A O 1
ATOM 2006 N N . ASP A 1 262 ? 25.695 12.166 -84.848 1.00 83.56 262 ASP A N 1
ATOM 2007 C CA . ASP A 1 262 ? 25.765 12.829 -83.546 1.00 83.56 262 ASP A CA 1
ATOM 2008 C C . ASP A 1 262 ? 26.455 14.198 -83.645 1.00 83.56 262 ASP A C 1
ATOM 2010 O O . ASP A 1 262 ? 27.638 14.315 -83.980 1.00 83.56 262 ASP A O 1
ATOM 2014 N N . GLN A 1 263 ? 25.705 15.247 -83.303 1.00 84.00 263 GLN A N 1
ATOM 2015 C CA . GLN A 1 263 ? 26.165 16.629 -83.339 1.00 84.00 263 GLN A CA 1
ATOM 2016 C C . GLN A 1 263 ? 27.308 16.894 -82.351 1.00 84.00 263 GLN A C 1
ATOM 2018 O O . GLN A 1 263 ? 28.162 17.739 -82.630 1.00 84.00 263 GLN A O 1
ATOM 2023 N N . LYS A 1 264 ? 27.349 16.199 -81.208 1.00 84.12 264 LYS A N 1
ATOM 2024 C CA . LYS A 1 264 ? 28.397 16.406 -80.201 1.00 84.12 264 LYS A CA 1
ATOM 2025 C C . LYS A 1 264 ? 29.737 15.864 -80.694 1.00 84.12 264 LYS A C 1
ATOM 2027 O O . LYS A 1 264 ? 30.712 16.614 -80.741 1.00 84.12 264 LYS A O 1
ATOM 2032 N N . ASN A 1 265 ? 29.769 14.606 -81.127 1.00 85.25 265 ASN A N 1
ATOM 2033 C CA . ASN A 1 265 ? 30.981 13.989 -81.662 1.00 85.25 265 ASN A CA 1
ATOM 2034 C C . ASN A 1 265 ? 31.463 14.683 -82.945 1.00 85.25 265 ASN A C 1
ATOM 2036 O O . ASN A 1 265 ? 32.663 14.885 -83.133 1.00 85.25 265 ASN A O 1
ATOM 2040 N N . ARG A 1 266 ? 30.530 15.145 -83.786 1.00 86.50 266 ARG A N 1
ATOM 2041 C CA . ARG A 1 266 ? 30.851 15.935 -84.978 1.00 86.50 266 ARG A CA 1
ATOM 2042 C C . ARG A 1 266 ? 31.585 17.240 -84.644 1.00 86.50 266 ARG A C 1
ATOM 2044 O O . ARG A 1 266 ? 32.602 17.528 -85.267 1.00 86.50 266 ARG A O 1
ATOM 2051 N N . ARG A 1 267 ? 31.117 17.995 -83.641 1.00 87.62 267 ARG A N 1
ATOM 2052 C CA . ARG A 1 267 ? 31.789 19.228 -83.181 1.00 87.62 267 ARG A CA 1
ATOM 2053 C C . ARG A 1 267 ? 33.180 18.956 -82.617 1.00 87.62 267 ARG A C 1
ATOM 2055 O O . ARG A 1 267 ? 34.086 19.752 -82.844 1.00 87.62 267 ARG A O 1
ATOM 2062 N N . LEU A 1 268 ? 33.368 17.843 -81.906 1.00 86.94 268 LEU A N 1
ATOM 2063 C CA . LEU A 1 268 ? 34.698 17.468 -81.431 1.00 86.94 268 LEU A CA 1
ATOM 2064 C C . LEU A 1 268 ? 35.645 17.182 -82.603 1.00 86.94 268 LEU A C 1
ATOM 2066 O O . LEU A 1 268 ? 36.775 17.655 -82.591 1.00 86.94 268 LEU A O 1
ATOM 2070 N N . LEU A 1 269 ? 35.201 16.444 -83.625 1.00 88.88 269 LEU A N 1
ATOM 2071 C CA . LEU A 1 269 ? 36.031 16.176 -84.803 1.00 88.88 269 LEU A CA 1
ATOM 2072 C C . LEU A 1 269 ? 36.385 17.457 -85.570 1.00 88.88 269 LEU A C 1
ATOM 2074 O O . LEU A 1 269 ? 37.526 17.586 -86.001 1.00 88.88 269 LEU A O 1
ATOM 2078 N N . GLU A 1 270 ? 35.461 18.417 -85.670 1.00 89.25 270 GLU A N 1
ATOM 2079 C CA . GLU A 1 270 ? 35.729 19.756 -86.226 1.00 89.25 270 GLU A CA 1
ATOM 2080 C C . GLU A 1 270 ? 36.814 20.488 -85.424 1.00 89.25 270 GLU A C 1
ATOM 2082 O O . GLU A 1 270 ? 37.754 21.053 -85.981 1.00 89.25 270 GLU A O 1
ATOM 2087 N N . GLN A 1 271 ? 36.728 20.444 -84.093 1.00 88.06 271 GLN A N 1
ATOM 2088 C CA . GLN A 1 271 ? 37.753 21.027 -83.230 1.00 88.06 271 GLN A CA 1
ATOM 2089 C C . GLN A 1 271 ? 39.104 20.322 -83.401 1.00 88.06 271 GLN A C 1
ATOM 2091 O O . GLN A 1 271 ? 40.132 20.992 -83.501 1.00 88.06 271 GLN A O 1
ATOM 2096 N N . LEU A 1 272 ? 39.120 18.990 -83.478 1.00 88.94 272 LEU A N 1
ATOM 2097 C CA . LEU A 1 272 ? 40.345 18.216 -83.682 1.00 88.94 272 LEU A CA 1
ATOM 2098 C C . LEU A 1 272 ? 40.973 18.472 -85.044 1.00 88.94 272 LEU A C 1
ATOM 2100 O O . LEU A 1 272 ? 42.190 18.601 -85.120 1.00 88.94 272 LEU A O 1
ATOM 2104 N N . GLU A 1 273 ? 40.174 18.598 -86.100 1.00 90.31 273 GLU A N 1
ATOM 2105 C CA . GLU A 1 273 ? 40.652 18.995 -87.423 1.00 90.31 273 GLU A CA 1
ATOM 2106 C C . GLU A 1 273 ? 41.399 20.331 -87.347 1.00 90.31 273 GLU A C 1
ATOM 2108 O O . GLU A 1 273 ? 42.539 20.430 -87.806 1.00 90.31 273 GLU A O 1
ATOM 2113 N N . VAL A 1 274 ? 40.807 21.340 -86.699 1.00 89.75 274 VAL A N 1
ATOM 2114 C CA . VAL A 1 274 ? 41.427 22.663 -86.538 1.00 89.75 274 VAL A CA 1
ATOM 2115 C C . VAL A 1 274 ? 42.712 22.577 -85.716 1.00 89.75 274 VAL A C 1
ATOM 2117 O O . VAL A 1 274 ? 43.737 23.135 -86.114 1.00 89.75 274 VAL A O 1
ATOM 2120 N N . VAL A 1 275 ? 42.686 21.882 -84.578 1.00 90.06 275 VAL A N 1
ATOM 2121 C CA . VAL A 1 275 ? 43.844 21.764 -83.679 1.00 90.06 275 VAL A CA 1
ATOM 2122 C C . VAL A 1 275 ? 44.992 21.005 -84.352 1.00 90.06 275 VAL A C 1
ATOM 2124 O O . VAL A 1 275 ? 46.132 21.468 -84.310 1.00 90.06 275 VAL A O 1
ATOM 2127 N N . LEU A 1 276 ? 44.712 19.879 -85.012 1.00 89.38 276 LEU A N 1
ATOM 2128 C CA . LEU A 1 276 ? 45.717 19.094 -85.734 1.00 89.38 276 LEU A CA 1
ATOM 2129 C C . LEU A 1 276 ? 46.268 19.867 -86.937 1.00 89.38 276 LEU A C 1
ATOM 2131 O O . LEU A 1 276 ? 47.475 19.874 -87.158 1.00 89.38 276 LEU A O 1
ATOM 2135 N N . THR A 1 277 ? 45.426 20.595 -87.670 1.00 89.12 277 THR A N 1
ATOM 2136 C CA . THR A 1 277 ? 45.887 21.448 -88.777 1.00 89.12 277 THR A CA 1
ATOM 2137 C C . THR A 1 277 ? 46.815 22.552 -88.271 1.00 89.12 277 THR A C 1
ATOM 2139 O O . THR A 1 277 ? 47.887 22.770 -88.837 1.00 89.12 277 THR A O 1
ATOM 2142 N N . ARG A 1 278 ? 46.473 23.202 -87.150 1.00 88.38 278 ARG A N 1
ATOM 2143 C CA . ARG A 1 278 ? 47.345 24.197 -86.504 1.00 88.38 278 ARG A CA 1
ATOM 2144 C C . ARG A 1 278 ? 48.663 23.590 -86.036 1.00 88.38 278 ARG A C 1
ATOM 2146 O O . ARG A 1 278 ? 49.704 24.208 -86.238 1.00 88.38 278 ARG A O 1
ATOM 2153 N N . LEU A 1 279 ? 48.640 22.376 -85.482 1.00 88.56 279 LEU A N 1
ATOM 2154 C CA . LEU A 1 279 ? 49.861 21.646 -85.139 1.00 88.56 279 LEU A CA 1
ATOM 2155 C C . LEU A 1 279 ? 50.750 21.442 -86.379 1.00 88.56 279 LEU A C 1
ATOM 2157 O O . LEU A 1 279 ? 51.965 21.573 -86.265 1.00 88.56 279 LEU A O 1
ATOM 2161 N N . ASN A 1 280 ? 50.174 21.187 -87.561 1.00 87.38 280 ASN A N 1
ATOM 2162 C CA . ASN A 1 280 ? 50.931 20.959 -88.804 1.00 87.38 280 ASN A CA 1
ATOM 2163 C C . ASN A 1 280 ? 51.687 22.192 -89.276 1.00 87.38 280 ASN A C 1
ATOM 2165 O O . ASN A 1 280 ? 52.811 22.093 -89.769 1.00 87.38 280 ASN A O 1
ATOM 2169 N N . MET A 1 281 ? 51.020 23.336 -89.142 1.00 86.56 281 MET A N 1
ATOM 2170 C CA . MET A 1 281 ? 51.501 24.636 -89.595 1.00 86.56 281 MET A CA 1
ATOM 2171 C C . MET A 1 281 ? 52.442 25.306 -88.591 1.00 86.56 281 MET A C 1
ATOM 2173 O O . MET A 1 281 ? 53.073 26.308 -88.920 1.00 86.56 281 MET A O 1
ATOM 2177 N N . LEU A 1 282 ? 52.517 24.789 -87.364 1.00 87.19 282 LEU A N 1
ATOM 2178 C CA . LEU A 1 282 ? 53.329 25.359 -86.300 1.00 87.19 282 LEU A CA 1
ATOM 2179 C C . LEU A 1 282 ? 54.831 25.246 -86.626 1.00 87.19 282 LEU A C 1
ATOM 2181 O O . LEU A 1 282 ? 55.315 24.212 -87.081 1.00 87.19 282 LEU A O 1
ATOM 2185 N N . ASP A 1 283 ? 55.592 26.301 -86.348 1.00 82.06 283 ASP A N 1
ATOM 2186 C CA . ASP A 1 283 ? 57.054 26.271 -86.431 1.00 82.06 283 ASP A CA 1
ATOM 2187 C C . ASP A 1 283 ? 57.633 25.751 -85.107 1.00 82.06 283 ASP A C 1
ATOM 2189 O O . ASP A 1 283 ? 57.618 26.446 -84.085 1.00 82.06 283 ASP A O 1
ATOM 2193 N N . ALA A 1 284 ? 58.150 24.520 -85.119 1.00 77.69 284 ALA A N 1
ATOM 2194 C CA . ALA A 1 284 ? 58.750 23.893 -83.946 1.00 77.69 284 ALA A CA 1
ATOM 2195 C C . ALA A 1 284 ? 60.041 24.587 -83.468 1.00 77.69 284 ALA A C 1
ATOM 2197 O O . ALA A 1 284 ? 60.516 24.254 -82.389 1.00 77.69 284 ALA A O 1
ATOM 2198 N N . GLY A 1 285 ? 60.613 25.550 -84.196 1.00 77.06 285 GLY A N 1
ATOM 2199 C CA . GLY A 1 285 ? 61.749 26.349 -83.723 1.00 77.06 285 GLY A CA 1
ATOM 2200 C C . GLY A 1 285 ? 61.364 27.536 -82.830 1.00 77.06 285 GLY A C 1
ATOM 2201 O O . GLY A 1 285 ? 62.219 28.071 -82.126 1.00 77.06 285 GLY A O 1
ATOM 2202 N N . ARG A 1 286 ? 60.092 27.966 -82.833 1.00 84.81 286 ARG A N 1
ATOM 2203 C CA . ARG A 1 286 ? 59.647 29.207 -82.169 1.00 84.81 286 ARG A CA 1
ATOM 2204 C C . ARG A 1 286 ? 58.966 28.950 -80.828 1.00 84.81 286 ARG A C 1
ATOM 2206 O O . ARG A 1 286 ? 57.813 28.527 -80.780 1.00 84.81 286 ARG A O 1
ATOM 2213 N N . VAL A 1 287 ? 59.646 29.302 -79.738 1.00 80.88 287 VAL A N 1
ATOM 2214 C CA . VAL A 1 287 ? 59.174 29.089 -78.355 1.00 80.88 287 VAL A CA 1
ATOM 2215 C C . VAL A 1 287 ? 57.819 29.757 -78.076 1.00 80.88 287 VAL A C 1
ATOM 2217 O O . VAL A 1 287 ? 56.938 29.132 -77.492 1.00 80.88 287 VAL A O 1
ATOM 2220 N N . GLU A 1 288 ? 57.604 30.990 -78.541 1.00 83.12 288 GLU A N 1
ATOM 2221 C CA . GLU A 1 288 ? 56.336 31.713 -78.332 1.00 83.12 288 GLU A CA 1
ATOM 2222 C C . GLU A 1 288 ? 55.148 31.020 -79.013 1.00 83.12 288 GLU A C 1
ATOM 2224 O O . GLU A 1 288 ? 54.075 30.878 -78.424 1.00 83.12 288 GLU A O 1
ATOM 2229 N N . ALA A 1 289 ? 55.349 30.526 -80.238 1.00 82.12 289 ALA A N 1
ATOM 2230 C CA . ALA A 1 289 ? 54.317 29.824 -80.993 1.00 82.12 289 ALA A CA 1
ATOM 2231 C C . ALA A 1 289 ? 53.985 28.465 -80.352 1.00 82.12 289 ALA A C 1
ATOM 2233 O O . ALA A 1 289 ? 52.816 28.087 -80.262 1.00 82.12 289 ALA A O 1
ATOM 2234 N N . GLN A 1 290 ? 55.001 27.757 -79.848 1.00 84.12 290 GLN A N 1
ATOM 2235 C CA . GLN A 1 290 ? 54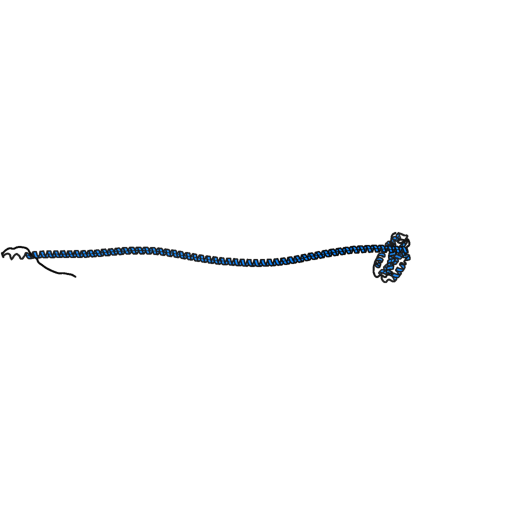.820 26.526 -79.077 1.00 84.12 290 GLN A CA 1
ATOM 2236 C C . GLN A 1 290 ? 54.015 26.763 -77.793 1.00 84.12 290 GLN A C 1
ATOM 2238 O O . GLN A 1 290 ? 53.097 26.000 -77.487 1.00 84.12 290 GLN A O 1
ATOM 2243 N N . HIS A 1 291 ? 54.344 27.821 -77.049 1.00 84.56 291 HIS A N 1
ATOM 2244 C CA . HIS A 1 291 ? 53.639 28.173 -75.822 1.00 84.56 291 HIS A CA 1
ATOM 2245 C C . HIS A 1 291 ? 52.180 28.555 -76.110 1.00 84.56 291 HIS A C 1
ATOM 2247 O O . HIS A 1 291 ? 51.273 28.004 -75.491 1.00 84.56 291 HIS A O 1
ATOM 2253 N N . SER A 1 292 ? 51.940 29.404 -77.115 1.00 86.06 292 SER A N 1
ATOM 2254 C CA . SER A 1 292 ? 50.591 29.792 -77.549 1.00 86.06 292 SER A CA 1
ATOM 2255 C C . SER A 1 292 ? 49.746 28.586 -77.975 1.00 86.06 292 SER A C 1
ATOM 2257 O O . SER A 1 292 ? 48.588 28.469 -77.571 1.00 86.06 292 SER A O 1
ATOM 2259 N N . PHE A 1 293 ? 50.330 27.640 -78.721 1.00 88.19 293 PHE A N 1
ATOM 2260 C CA . PHE A 1 293 ? 49.641 26.408 -79.102 1.00 88.19 293 PHE A CA 1
ATOM 2261 C C . PHE A 1 293 ? 49.264 25.555 -77.884 1.00 88.19 293 PHE A C 1
ATOM 2263 O O . PHE A 1 293 ? 48.134 25.078 -77.795 1.00 88.19 293 PHE A O 1
ATOM 2270 N N . ARG A 1 294 ? 50.174 25.384 -76.916 1.00 86.19 294 ARG A N 1
ATOM 2271 C CA . ARG A 1 294 ? 49.887 24.634 -75.682 1.00 86.19 294 ARG A CA 1
ATOM 2272 C C . ARG A 1 294 ? 48.783 25.292 -74.854 1.00 86.19 294 ARG A C 1
ATOM 2274 O O . ARG A 1 294 ? 47.925 24.581 -74.336 1.00 86.19 294 ARG A O 1
ATOM 2281 N N . THR A 1 295 ? 48.782 26.619 -74.751 1.00 86.62 295 THR A N 1
ATOM 2282 C CA . THR A 1 295 ? 47.726 27.373 -74.059 1.00 86.62 295 THR A CA 1
ATOM 2283 C C . THR A 1 295 ? 46.378 27.194 -74.755 1.00 86.62 295 THR A C 1
ATOM 2285 O O . THR A 1 295 ? 45.418 26.790 -74.109 1.00 86.62 295 THR A O 1
ATOM 2288 N N . MET A 1 296 ? 46.326 27.347 -76.082 1.00 87.69 296 MET A N 1
ATOM 2289 C CA . MET A 1 296 ? 45.120 27.089 -76.879 1.00 87.69 296 MET A CA 1
ATOM 2290 C C . MET A 1 296 ? 44.611 25.652 -76.710 1.00 87.69 296 MET A C 1
ATOM 2292 O O . MET A 1 296 ? 43.411 25.433 -76.566 1.00 87.69 296 MET A O 1
ATOM 2296 N N . LEU A 1 297 ? 45.508 24.661 -76.716 1.00 86.94 297 LEU A N 1
ATOM 2297 C CA . LEU A 1 297 ? 45.135 23.260 -76.536 1.00 86.94 297 LEU A CA 1
ATOM 2298 C C . LEU A 1 297 ? 44.494 23.027 -75.160 1.00 86.94 297 LEU A C 1
ATOM 2300 O O . LEU A 1 297 ? 43.491 22.319 -75.080 1.00 86.94 297 LEU A O 1
ATOM 2304 N N . ARG A 1 298 ? 45.016 23.660 -74.100 1.00 84.75 298 ARG A N 1
ATOM 2305 C CA . ARG A 1 298 ? 44.422 23.615 -72.753 1.00 84.75 298 ARG A CA 1
ATOM 2306 C C . ARG A 1 298 ? 43.057 24.305 -72.708 1.00 84.75 298 ARG A C 1
ATOM 2308 O O . ARG A 1 298 ? 42.100 23.710 -72.232 1.00 84.75 298 ARG A O 1
ATOM 2315 N N . GLU A 1 299 ? 42.950 25.516 -73.247 1.00 85.19 299 GLU A N 1
ATOM 2316 C CA . GLU A 1 299 ? 41.703 26.298 -73.254 1.00 85.19 299 GLU A CA 1
ATOM 2317 C C . GLU A 1 299 ? 40.600 25.659 -74.105 1.00 85.19 299 GLU A C 1
ATOM 2319 O O . GLU A 1 299 ? 39.423 25.754 -73.768 1.00 85.19 299 GLU A O 1
ATOM 2324 N N . SER A 1 300 ? 40.968 24.967 -75.187 1.00 83.00 300 SER A N 1
ATOM 2325 C CA . SER A 1 300 ? 40.007 24.270 -76.049 1.00 83.00 300 SER A CA 1
ATOM 2326 C C . SER A 1 300 ? 39.272 23.131 -75.336 1.00 83.00 300 SER A C 1
ATOM 2328 O O . SER A 1 300 ? 38.215 22.699 -75.795 1.00 83.00 300 SER A O 1
ATOM 2330 N N . GLY A 1 301 ? 39.845 22.595 -74.250 1.00 82.00 301 GLY A N 1
ATOM 2331 C CA . GLY A 1 301 ? 39.332 21.411 -73.563 1.00 82.00 301 GLY A CA 1
ATOM 2332 C C . GLY A 1 301 ? 39.275 20.155 -74.444 1.00 82.00 301 GLY A C 1
ATOM 2333 O O . GLY A 1 301 ? 38.658 19.167 -74.051 1.00 82.00 301 GLY A O 1
ATOM 2334 N N . ALA A 1 302 ? 39.892 20.158 -75.635 1.00 81.88 302 ALA A N 1
ATOM 2335 C CA . ALA A 1 302 ? 39.788 19.060 -76.597 1.00 81.88 302 ALA A CA 1
ATOM 2336 C C . ALA A 1 302 ? 40.312 17.736 -76.016 1.00 81.88 302 ALA A C 1
ATOM 2338 O O . ALA A 1 302 ? 39.708 16.685 -76.213 1.00 81.88 302 ALA A O 1
ATOM 2339 N N . MET A 1 303 ? 41.393 17.788 -75.230 1.00 82.75 303 MET A N 1
ATOM 2340 C CA . MET A 1 303 ? 41.960 16.614 -74.553 1.00 82.75 303 MET A CA 1
ATOM 2341 C C . MET A 1 303 ? 41.017 16.019 -73.497 1.00 82.75 303 MET A C 1
ATOM 2343 O O . MET A 1 303 ? 40.920 14.792 -73.382 1.00 82.75 303 MET A O 1
ATOM 2347 N N . ASP A 1 304 ? 40.289 16.863 -72.764 1.00 83.88 304 ASP A N 1
ATOM 2348 C CA . ASP A 1 304 ? 39.321 16.428 -71.750 1.00 83.88 304 ASP A CA 1
ATOM 2349 C C . ASP A 1 304 ? 38.075 15.824 -72.406 1.00 83.88 304 ASP A C 1
ATOM 2351 O O . ASP A 1 304 ? 37.577 14.782 -71.978 1.00 83.88 304 ASP A O 1
ATOM 2355 N N . GLN A 1 305 ? 37.616 16.421 -73.509 1.00 84.62 305 GLN A N 1
ATOM 2356 C CA . GLN A 1 305 ? 36.492 15.910 -74.295 1.00 84.62 305 GLN A CA 1
ATOM 2357 C C . GLN A 1 305 ? 36.814 14.564 -74.958 1.00 84.62 305 GLN A C 1
ATOM 2359 O O . GLN A 1 305 ? 35.996 13.646 -74.885 1.00 84.62 305 GLN A O 1
ATOM 2364 N N . ILE A 1 306 ? 38.017 14.403 -75.529 1.00 85.06 306 ILE A N 1
ATOM 2365 C CA . ILE A 1 306 ? 38.482 13.107 -76.047 1.00 85.06 306 ILE A CA 1
ATOM 2366 C C . ILE A 1 306 ? 38.513 12.064 -74.925 1.00 85.06 306 ILE A C 1
ATOM 2368 O O . ILE A 1 306 ? 38.013 10.953 -75.095 1.00 85.06 306 ILE A O 1
ATOM 2372 N N . SER A 1 307 ? 39.078 12.412 -73.767 1.00 83.44 307 SER A N 1
ATOM 2373 C CA . SER A 1 307 ? 39.185 11.488 -72.631 1.00 83.44 307 SER A CA 1
ATOM 2374 C C . SER A 1 307 ? 37.808 11.072 -72.101 1.00 83.44 307 SER A C 1
ATOM 2376 O O . SER A 1 307 ? 37.603 9.904 -71.767 1.00 83.44 307 SER A O 1
ATOM 2378 N N . SER A 1 308 ? 36.845 11.999 -72.087 1.00 83.81 308 SER A N 1
ATOM 2379 C CA . SER A 1 308 ? 35.453 11.729 -71.724 1.00 83.81 308 SER A CA 1
ATOM 2380 C C . SER A 1 308 ? 34.785 10.751 -72.694 1.00 83.81 308 SER A C 1
ATOM 2382 O O . SER A 1 308 ? 34.181 9.783 -72.239 1.00 83.81 308 SER A O 1
ATOM 2384 N N . LEU A 1 309 ? 34.935 10.943 -74.010 1.00 82.81 309 LEU A N 1
ATOM 2385 C CA . LEU A 1 309 ? 34.335 10.054 -75.016 1.00 82.81 309 LEU A CA 1
ATOM 2386 C C . LEU A 1 309 ? 34.988 8.672 -75.068 1.00 82.81 309 LEU A C 1
ATOM 2388 O O . LEU A 1 309 ? 34.287 7.671 -75.178 1.00 82.81 309 LEU A O 1
ATOM 2392 N N . LEU A 1 310 ? 36.314 8.588 -74.934 1.00 81.38 310 LEU A N 1
ATOM 2393 C CA . LEU A 1 310 ? 37.020 7.302 -74.884 1.00 81.38 310 LEU A CA 1
ATOM 2394 C C . LEU A 1 310 ? 36.618 6.450 -73.669 1.00 81.38 310 LEU A C 1
ATOM 2396 O O . LEU A 1 310 ? 36.781 5.232 -73.700 1.00 81.38 310 LEU A O 1
ATOM 2400 N N . SER A 1 311 ? 36.082 7.078 -72.621 1.00 75.88 311 SER A N 1
ATOM 2401 C CA . SER A 1 311 ? 35.609 6.399 -71.411 1.00 75.88 311 SER A CA 1
ATOM 2402 C C . SER A 1 311 ? 34.160 5.894 -71.518 1.00 75.88 311 SER A C 1
ATOM 2404 O O . SER A 1 311 ? 33.714 5.164 -70.634 1.00 75.88 311 SER A O 1
ATOM 2406 N N . MET A 1 312 ? 33.408 6.258 -72.568 1.00 74.75 312 MET A N 1
ATOM 2407 C CA . MET A 1 312 ? 32.012 5.836 -72.743 1.00 74.75 312 MET A CA 1
ATOM 2408 C C . MET A 1 312 ? 31.912 4.500 -73.506 1.00 74.75 312 MET A C 1
ATOM 2410 O O . MET A 1 312 ? 32.445 4.371 -74.612 1.00 74.75 312 MET A O 1
ATOM 2414 N N . PRO A 1 313 ? 31.203 3.489 -72.969 1.00 59.09 313 PRO A N 1
ATOM 2415 C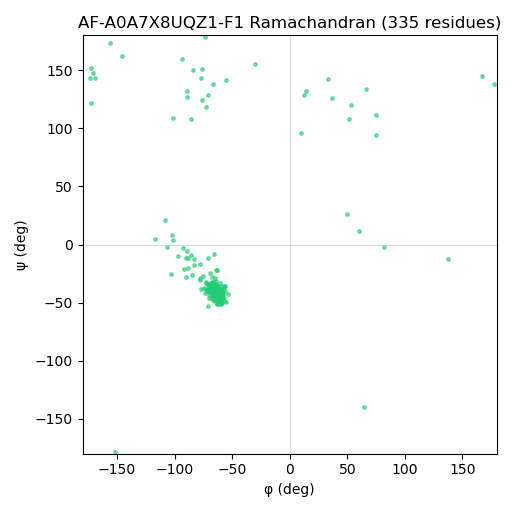 CA . PRO A 1 313 ? 30.919 2.260 -73.702 1.00 59.09 313 PRO A CA 1
ATOM 2416 C C . PRO A 1 313 ? 29.809 2.501 -74.741 1.00 59.09 313 PRO A C 1
ATOM 2418 O O . PRO A 1 313 ? 28.717 2.933 -74.388 1.00 59.09 313 PRO A O 1
ATOM 2421 N N . GLY A 1 314 ? 30.075 2.204 -76.019 1.00 70.50 314 GLY A N 1
ATOM 2422 C CA . GLY A 1 314 ? 29.072 2.280 -77.098 1.00 70.50 314 GLY A CA 1
ATOM 2423 C C . GLY A 1 314 ? 29.558 2.901 -78.411 1.00 70.50 314 GLY A C 1
ATOM 2424 O O . GLY A 1 314 ? 28.891 2.756 -79.430 1.00 70.50 314 GLY A O 1
ATOM 2425 N N . GLU A 1 315 ? 30.727 3.543 -78.417 1.00 75.00 315 GLU A N 1
ATOM 2426 C CA . GLU A 1 315 ? 31.254 4.210 -79.614 1.00 75.00 315 GLU A CA 1
ATOM 2427 C C . GLU A 1 315 ? 31.842 3.236 -80.648 1.00 75.00 315 GLU A C 1
ATOM 2429 O O . GLU A 1 315 ? 32.384 2.175 -80.308 1.00 75.00 315 GLU A O 1
ATOM 2434 N N . SER A 1 316 ? 31.790 3.621 -81.928 1.00 81.00 316 SER A N 1
ATOM 2435 C CA . SER A 1 316 ? 32.398 2.846 -83.019 1.00 81.00 316 SER A CA 1
ATOM 2436 C C . SER A 1 316 ? 33.888 2.591 -82.751 1.00 81.00 316 SER A C 1
ATOM 2438 O O . SER A 1 316 ? 34.599 3.459 -82.233 1.00 81.00 316 SER A O 1
ATOM 2440 N N . ALA A 1 317 ? 34.371 1.394 -83.097 1.00 79.69 317 ALA A N 1
ATOM 2441 C CA . ALA A 1 317 ? 35.786 1.043 -82.975 1.00 79.69 317 ALA A CA 1
ATOM 2442 C C . ALA A 1 317 ? 36.680 2.020 -83.762 1.00 79.69 317 ALA A C 1
ATOM 2444 O O . ALA A 1 317 ? 37.737 2.413 -83.270 1.00 79.69 317 ALA A O 1
ATOM 2445 N N . ASP A 1 318 ? 36.207 2.494 -84.918 1.00 81.69 318 ASP A N 1
ATOM 2446 C CA . ASP A 1 318 ? 36.942 3.425 -85.780 1.00 81.69 318 ASP A CA 1
ATOM 2447 C C . ASP A 1 318 ? 37.079 4.818 -85.154 1.00 81.69 318 ASP A C 1
ATOM 2449 O O . ASP A 1 318 ? 38.158 5.417 -85.182 1.00 81.69 318 ASP A O 1
ATOM 2453 N N . LEU A 1 319 ? 36.006 5.317 -84.527 1.00 84.25 319 LEU A N 1
ATOM 2454 C CA . LEU A 1 319 ? 36.029 6.585 -83.797 1.00 84.25 319 LEU A CA 1
ATOM 2455 C C . LEU A 1 319 ? 36.971 6.501 -82.599 1.00 84.25 319 LEU A C 1
ATOM 2457 O O . LEU A 1 319 ? 37.791 7.393 -82.396 1.00 84.25 319 LEU A O 1
ATOM 2461 N N . ARG A 1 320 ? 36.908 5.403 -81.840 1.00 83.50 320 ARG A N 1
ATOM 2462 C CA . ARG A 1 320 ? 37.809 5.174 -80.706 1.00 83.50 320 ARG A CA 1
ATOM 2463 C C . ARG A 1 320 ? 39.268 5.094 -81.142 1.00 83.50 320 ARG A C 1
ATOM 2465 O O . ARG A 1 320 ? 40.113 5.704 -80.488 1.00 83.50 320 ARG A O 1
ATOM 2472 N N . GLY A 1 321 ? 39.559 4.421 -82.255 1.00 84.44 321 GLY A N 1
ATOM 2473 C CA . GLY A 1 321 ? 40.900 4.367 -82.838 1.00 84.44 321 GLY A CA 1
ATOM 2474 C C . GLY A 1 321 ? 41.419 5.757 -83.209 1.00 84.44 321 GLY A C 1
ATOM 2475 O O . GLY A 1 321 ? 42.493 6.151 -82.759 1.00 84.44 321 GLY A O 1
ATOM 2476 N N . LEU A 1 322 ? 40.622 6.537 -83.950 1.00 87.56 322 LEU A N 1
ATOM 2477 C CA . LEU A 1 322 ? 40.985 7.901 -84.349 1.00 87.56 322 LEU A CA 1
ATOM 2478 C C . LEU A 1 322 ? 41.213 8.818 -83.144 1.00 87.56 322 LEU A C 1
ATOM 2480 O O . LEU A 1 322 ? 42.216 9.524 -83.089 1.00 87.56 322 LEU A O 1
ATOM 2484 N N . LEU A 1 323 ? 40.291 8.817 -82.180 1.00 88.50 323 LEU A N 1
ATOM 2485 C CA . LEU A 1 323 ? 40.388 9.671 -80.998 1.00 88.50 323 LEU A CA 1
ATOM 2486 C C . LEU A 1 323 ? 41.586 9.285 -80.122 1.00 88.50 323 LEU A C 1
ATOM 2488 O O . LEU A 1 323 ? 42.246 10.166 -79.575 1.00 88.50 323 LEU A O 1
ATOM 2492 N N . THR A 1 324 ? 41.905 7.992 -80.023 1.00 87.19 324 THR A N 1
ATOM 2493 C CA . THR A 1 324 ? 43.103 7.508 -79.316 1.00 87.19 324 THR A CA 1
ATOM 2494 C C . THR A 1 324 ? 44.377 8.028 -79.968 1.00 87.19 324 THR A C 1
ATOM 2496 O O . THR A 1 324 ? 45.248 8.571 -79.293 1.00 87.19 324 THR A O 1
ATOM 2499 N N . GLU A 1 325 ? 44.474 7.913 -81.287 1.00 87.44 325 GLU A N 1
ATOM 2500 C CA . GLU A 1 325 ? 45.646 8.338 -82.050 1.00 87.44 325 GLU A CA 1
ATOM 2501 C C . GLU A 1 325 ? 45.821 9.866 -82.031 1.00 87.44 325 GLU A C 1
ATOM 2503 O O . GLU A 1 325 ? 46.917 10.371 -81.781 1.00 87.44 325 GLU A O 1
ATOM 2508 N N . ALA A 1 326 ? 44.722 10.617 -82.178 1.00 88.88 326 ALA A N 1
ATOM 2509 C CA . ALA A 1 326 ? 44.715 12.070 -82.032 1.00 88.88 326 ALA A CA 1
ATOM 2510 C C . ALA A 1 326 ? 45.149 12.498 -80.624 1.00 88.88 326 ALA A C 1
ATOM 2512 O O . ALA A 1 326 ? 45.969 13.406 -80.479 1.00 88.88 326 ALA A O 1
ATOM 2513 N N . ARG A 1 327 ? 44.656 11.817 -79.581 1.00 88.44 327 ARG A N 1
ATOM 2514 C CA . ARG A 1 327 ? 45.052 12.078 -78.193 1.00 88.44 327 ARG A CA 1
ATOM 2515 C C . ARG A 1 327 ? 46.547 11.879 -77.984 1.00 88.44 327 ARG A C 1
ATOM 2517 O O . ARG A 1 327 ? 47.168 12.730 -77.355 1.00 88.44 327 ARG A O 1
ATOM 2524 N N . VAL A 1 328 ? 47.115 10.793 -78.510 1.00 87.81 328 VAL A N 1
ATOM 2525 C CA . VAL A 1 328 ? 48.557 10.532 -78.412 1.00 87.81 328 VAL A CA 1
ATOM 2526 C C . VAL A 1 328 ? 49.355 11.631 -79.095 1.00 87.81 328 VAL A C 1
ATOM 2528 O O . VAL A 1 328 ? 50.258 12.193 -78.489 1.00 87.81 328 VAL A O 1
ATOM 2531 N N . ILE A 1 329 ? 48.999 12.011 -80.322 1.00 88.69 329 ILE A N 1
ATOM 2532 C CA . ILE A 1 329 ? 49.708 13.075 -81.045 1.00 88.69 329 ILE A CA 1
ATOM 2533 C C . ILE A 1 329 ? 49.674 14.396 -80.272 1.00 88.69 329 ILE A C 1
ATOM 2535 O O . ILE A 1 329 ? 50.707 15.049 -80.101 1.00 88.69 329 ILE A O 1
ATOM 2539 N N . LEU A 1 330 ? 48.500 14.783 -79.776 1.00 87.62 330 LEU A N 1
ATOM 2540 C CA . LEU A 1 330 ? 48.330 16.026 -79.030 1.00 87.62 330 LEU A CA 1
ATOM 2541 C C . LEU A 1 330 ? 49.036 15.988 -77.667 1.00 87.62 330 LEU A C 1
ATOM 2543 O O . LEU A 1 330 ? 49.586 17.010 -77.253 1.00 87.62 330 LEU A O 1
ATOM 2547 N N . SER A 1 331 ? 49.109 14.832 -76.996 1.00 84.31 331 SER A N 1
ATOM 2548 C CA . SER A 1 331 ? 49.870 14.702 -75.746 1.00 84.31 331 SER A CA 1
ATOM 2549 C C . SER A 1 331 ? 51.370 14.904 -75.976 1.00 84.31 331 SER A C 1
ATOM 2551 O O . SER A 1 331 ? 52.015 15.615 -75.202 1.00 84.31 331 SER A O 1
ATOM 2553 N N . GLY A 1 332 ? 51.917 14.432 -77.101 1.00 82.50 332 GLY A N 1
ATOM 2554 C CA . GLY A 1 332 ? 53.295 14.725 -77.514 1.00 82.50 332 GLY A CA 1
ATOM 2555 C C . GLY A 1 332 ? 53.607 16.219 -77.627 1.00 82.50 332 GLY A C 1
ATOM 2556 O O . GLY A 1 332 ? 54.692 16.654 -77.243 1.00 82.50 332 GLY A O 1
ATOM 2557 N N . ALA A 1 333 ? 52.645 17.034 -78.070 1.00 81.62 333 ALA A N 1
ATOM 2558 C CA . ALA A 1 333 ? 52.817 18.485 -78.155 1.00 81.62 333 ALA A CA 1
ATOM 2559 C C . ALA A 1 333 ? 52.895 19.164 -76.773 1.00 81.62 333 ALA A C 1
ATOM 2561 O O . ALA A 1 333 ? 53.496 20.233 -76.622 1.00 81.62 333 ALA A O 1
ATOM 2562 N N . THR A 1 334 ? 52.324 18.531 -75.747 1.00 75.69 334 THR A N 1
ATOM 2563 C CA . THR A 1 334 ? 52.351 19.021 -74.361 1.00 75.69 334 THR A CA 1
ATOM 2564 C C . THR A 1 334 ? 53.562 18.555 -73.555 1.00 75.69 334 THR A C 1
ATOM 2566 O O . THR A 1 334 ? 53.814 19.121 -72.495 1.00 75.69 334 THR A O 1
ATOM 2569 N N . ARG A 1 335 ? 54.342 17.585 -74.054 1.00 70.31 335 ARG A N 1
ATOM 2570 C CA . ARG A 1 335 ? 55.576 17.129 -73.398 1.00 70.31 335 ARG A CA 1
ATOM 2571 C C . ARG A 1 335 ? 56.668 18.201 -73.498 1.00 70.31 335 ARG A C 1
ATOM 2573 O O . ARG A 1 335 ? 56.951 18.713 -74.586 1.00 70.31 335 ARG A O 1
ATOM 2580 N N . GLU A 1 336 ? 57.269 18.546 -72.364 1.00 58.88 336 GLU A N 1
ATOM 2581 C CA . GLU A 1 336 ? 58.485 19.364 -72.295 1.00 58.88 336 GLU A CA 1
ATOM 2582 C C . GLU A 1 336 ? 59.721 18.471 -72.482 1.00 58.88 336 GLU A C 1
ATOM 2584 O O . GLU A 1 336 ? 59.655 17.268 -72.224 1.00 58.88 336 GLU A O 1
ATOM 2589 N N . LYS A 1 337 ? 60.796 19.038 -73.041 1.00 52.78 337 LYS A N 1
ATOM 2590 C CA . LYS A 1 337 ? 62.086 18.349 -73.178 1.00 52.78 337 LYS A CA 1
ATOM 2591 C C . LYS A 1 337 ? 62.820 18.356 -71.851 1.00 52.78 337 LYS A C 1
ATOM 2593 O O . LYS A 1 337 ? 62.823 19.440 -71.227 1.00 52.78 337 LYS A O 1
#